Protein AF-A0AAD5CNB5-F1 (afdb_monomer)

Structure (mmCIF, N/CA/C/O backbone):
data_AF-A0AAD5CNB5-F1
#
_entry.id   AF-A0AAD5CNB5-F1
#
loop_
_atom_site.group_PDB
_atom_site.id
_atom_site.type_symbol
_atom_site.label_atom_id
_atom_site.label_alt_id
_atom_site.label_comp_id
_atom_site.label_asym_id
_atom_site.label_entity_id
_atom_site.label_seq_id
_atom_site.pdbx_PDB_ins_code
_atom_site.Cartn_x
_atom_site.Cartn_y
_atom_site.Cartn_z
_atom_site.occupancy
_atom_site.B_iso_or_equiv
_atom_site.auth_seq_id
_atom_site.auth_comp_id
_atom_site.auth_asym_id
_atom_site.auth_atom_id
_atom_site.pdbx_PDB_model_num
ATOM 1 N N . MET A 1 1 ? 15.227 11.833 18.958 1.00 47.47 1 MET A N 1
ATOM 2 C CA . MET A 1 1 ? 14.122 10.870 19.162 1.00 47.47 1 MET A CA 1
ATOM 3 C C . MET A 1 1 ? 13.688 10.404 17.783 1.00 47.47 1 MET A C 1
ATOM 5 O O . MET A 1 1 ? 13.364 11.260 16.972 1.00 47.47 1 MET A O 1
ATOM 9 N N . GLY A 1 2 ? 13.830 9.112 17.478 1.00 76.38 2 GLY A N 1
ATOM 10 C CA . GLY A 1 2 ? 13.502 8.557 16.157 1.00 76.38 2 GLY A CA 1
ATOM 11 C C . GLY A 1 2 ? 11.994 8.424 15.933 1.00 76.38 2 GLY A C 1
ATOM 12 O O . GLY A 1 2 ? 11.222 8.500 16.889 1.00 76.38 2 GLY A O 1
ATOM 13 N N . GLY A 1 3 ? 11.587 8.242 14.674 1.00 88.44 3 GLY A N 1
ATOM 14 C CA . GLY A 1 3 ? 10.200 7.943 14.318 1.00 88.44 3 GLY A CA 1
ATOM 15 C C . GLY A 1 3 ? 9.698 6.645 14.951 1.00 88.44 3 GLY A C 1
ATOM 16 O O . GLY A 1 3 ? 10.470 5.715 15.167 1.00 88.44 3 GLY A O 1
ATOM 17 N N . THR A 1 4 ? 8.402 6.585 15.251 1.00 95.81 4 THR A N 1
ATOM 18 C CA . THR A 1 4 ? 7.743 5.428 15.876 1.00 95.81 4 THR A CA 1
ATOM 19 C C . THR A 1 4 ? 6.265 5.373 15.482 1.00 95.81 4 THR A C 1
ATOM 21 O O . THR A 1 4 ? 5.774 6.246 14.760 1.00 95.81 4 THR A O 1
ATOM 24 N N . THR A 1 5 ? 5.534 4.375 15.973 1.00 97.06 5 THR A N 1
ATOM 25 C CA . THR A 1 5 ? 4.070 4.359 15.937 1.00 97.06 5 THR A CA 1
ATOM 26 C C . THR A 1 5 ? 3.484 4.294 17.349 1.00 97.06 5 THR A C 1
ATOM 28 O O . THR A 1 5 ? 4.075 3.701 18.252 1.00 97.06 5 THR A O 1
ATOM 31 N N . THR A 1 6 ? 2.336 4.936 17.569 1.00 97.25 6 THR A N 1
ATOM 32 C CA . THR A 1 6 ? 1.587 4.849 18.836 1.00 97.25 6 THR A CA 1
ATOM 33 C C . THR A 1 6 ? 0.389 3.929 18.685 1.00 97.25 6 THR A C 1
ATOM 35 O O . THR A 1 6 ? -0.202 3.878 17.611 1.00 97.25 6 THR A O 1
ATOM 38 N N . PHE A 1 7 ? -0.013 3.278 19.775 1.00 97.19 7 PHE A N 1
ATOM 39 C CA . PHE A 1 7 ? -1.138 2.348 19.813 1.00 97.19 7 PHE A CA 1
ATOM 40 C C . PHE A 1 7 ? -2.128 2.740 20.915 1.00 97.19 7 PHE A C 1
ATOM 42 O O . PHE A 1 7 ? -1.737 2.920 22.071 1.00 97.19 7 PHE A O 1
ATOM 49 N N . SER A 1 8 ? -3.411 2.845 20.577 1.00 97.50 8 SER A N 1
ATOM 50 C CA . SER A 1 8 ? -4.507 3.021 21.538 1.00 97.50 8 SER A CA 1
ATOM 51 C C . SER A 1 8 ? -5.714 2.172 21.142 1.00 97.50 8 SER A C 1
ATOM 53 O O . SER A 1 8 ? -5.859 1.796 19.984 1.00 97.50 8 SER A O 1
ATOM 55 N N . VAL A 1 9 ? -6.582 1.838 22.099 1.00 97.88 9 VAL A N 1
ATOM 56 C CA . VAL A 1 9 ? -7.817 1.078 21.842 1.00 97.88 9 VAL A CA 1
ATOM 57 C C . VAL A 1 9 ? -8.989 1.872 22.394 1.00 97.88 9 VAL A C 1
ATOM 59 O O . VAL A 1 9 ? -8.994 2.211 23.577 1.00 97.88 9 VAL A O 1
ATOM 62 N N . GLY A 1 10 ? -9.958 2.184 21.535 1.00 95.62 10 GLY A N 1
ATOM 63 C CA . GLY A 1 10 ? -11.196 2.846 21.943 1.00 95.62 10 GLY A CA 1
ATOM 64 C C . GLY A 1 10 ? -12.129 1.912 22.716 1.00 95.62 10 GLY A C 1
ATOM 65 O O . GLY A 1 10 ? -11.999 0.689 22.655 1.00 95.62 10 GLY A O 1
ATOM 66 N N . SER A 1 11 ? -13.105 2.483 23.424 1.00 96.19 11 SER A N 1
ATOM 67 C CA . SER A 1 11 ? -14.135 1.721 24.153 1.00 96.19 11 SER A CA 1
ATOM 68 C C . SER A 1 11 ? -15.025 0.868 23.239 1.00 96.19 11 SER A C 1
ATOM 70 O O . SER A 1 11 ? -15.600 -0.123 23.682 1.00 96.19 11 SER A O 1
ATOM 72 N N . ASP A 1 12 ? -15.099 1.209 21.954 1.00 96.62 12 ASP A N 1
ATOM 73 C CA . ASP A 1 12 ? -15.753 0.434 20.894 1.00 96.62 12 ASP A CA 1
ATOM 74 C C . ASP A 1 12 ? -14.945 -0.796 20.428 1.00 96.62 12 ASP A C 1
ATOM 76 O O . ASP A 1 12 ? -15.450 -1.631 19.673 1.00 96.62 12 ASP A O 1
ATOM 80 N N . GLY A 1 13 ? -13.706 -0.951 20.905 1.00 97.94 13 GLY A N 1
ATOM 81 C CA . GLY A 1 13 ? -12.795 -2.024 20.516 1.00 97.94 13 GLY A CA 1
ATOM 82 C C . GLY A 1 13 ? -12.019 -1.751 19.226 1.00 97.94 13 GLY A C 1
ATOM 83 O O . GLY A 1 13 ? -11.386 -2.668 18.703 1.00 97.94 13 GLY A O 1
ATOM 84 N N . VAL A 1 14 ? -12.037 -0.526 18.692 1.00 98.62 14 VAL A N 1
ATOM 85 C CA . VAL A 1 14 ? -11.210 -0.153 17.533 1.00 98.62 14 VAL A CA 1
ATOM 86 C C . VAL A 1 14 ? -9.827 0.291 18.007 1.00 98.62 14 VAL A C 1
ATOM 88 O O . VAL A 1 14 ? -9.698 1.275 18.745 1.00 98.62 14 VAL A O 1
ATOM 91 N N . ALA A 1 15 ? -8.786 -0.423 17.572 1.00 98.56 15 ALA A N 1
ATOM 92 C CA . ALA A 1 15 ? -7.399 -0.019 17.781 1.00 98.56 15 ALA A CA 1
ATOM 93 C C . ALA A 1 15 ? -7.001 1.073 16.782 1.00 98.56 15 ALA A C 1
ATOM 95 O O . ALA A 1 15 ? -7.250 0.924 15.590 1.00 98.56 15 ALA A O 1
ATOM 96 N N . ILE A 1 16 ? -6.354 2.139 17.249 1.00 98.38 16 ILE A N 1
ATOM 97 C CA . ILE A 1 16 ? -5.755 3.172 16.401 1.00 98.38 16 ILE A CA 1
ATOM 98 C C . ILE A 1 16 ? -4.236 3.037 16.480 1.00 98.38 16 ILE A C 1
ATOM 100 O O . ILE A 1 16 ? -3.653 3.133 17.563 1.00 98.38 16 ILE A O 1
ATOM 104 N N . ILE A 1 17 ? -3.609 2.841 15.322 1.00 98.31 17 ILE A N 1
ATOM 105 C CA . ILE A 1 17 ? -2.160 2.871 15.149 1.00 98.31 17 ILE A CA 1
ATOM 106 C C . ILE A 1 17 ? -1.797 4.157 14.405 1.00 98.31 17 ILE A C 1
ATOM 108 O O . ILE A 1 17 ? -2.187 4.345 13.252 1.00 98.31 17 ILE A O 1
ATOM 112 N N . THR A 1 18 ? -1.042 5.043 15.050 1.00 97.88 18 THR A N 1
ATOM 113 C CA . THR A 1 18 ? -0.666 6.340 14.469 1.00 97.88 18 THR A CA 1
ATOM 114 C C . THR A 1 18 ? 0.818 6.375 14.147 1.00 97.88 18 THR A C 1
ATOM 116 O O . THR A 1 18 ? 1.651 6.251 15.045 1.00 97.88 18 THR A O 1
ATOM 119 N N . ILE A 1 19 ? 1.158 6.595 12.879 1.00 97.62 19 ILE A N 1
ATOM 120 C CA . ILE A 1 19 ? 2.535 6.785 12.418 1.00 97.62 19 ILE A CA 1
ATOM 121 C C . ILE A 1 19 ? 3.014 8.173 12.841 1.00 97.62 19 ILE A C 1
ATOM 123 O O . ILE A 1 19 ? 2.374 9.173 12.527 1.00 97.62 19 ILE A O 1
ATOM 127 N N . ASN A 1 20 ? 4.148 8.256 13.534 1.00 96.06 20 ASN A N 1
ATOM 128 C CA . ASN A 1 20 ? 4.734 9.520 13.966 1.00 96.06 20 ASN A CA 1
ATOM 129 C C . ASN A 1 20 ? 6.237 9.534 13.676 1.00 96.06 20 ASN A C 1
ATOM 131 O O . ASN A 1 20 ? 7.059 9.115 14.493 1.00 96.06 20 ASN A O 1
ATOM 135 N N . ASN A 1 21 ? 6.585 10.033 12.493 1.00 93.94 21 ASN A N 1
ATOM 136 C CA . ASN A 1 21 ? 7.960 10.248 12.061 1.00 93.94 21 ASN A CA 1
ATOM 137 C C . ASN A 1 21 ? 8.081 11.598 11.329 1.00 93.94 21 ASN A C 1
ATOM 139 O O . ASN A 1 21 ? 8.045 11.649 10.095 1.00 93.94 21 ASN A O 1
ATOM 143 N N . PRO A 1 22 ? 8.152 12.727 12.057 1.00 91.38 22 PRO A N 1
ATOM 144 C CA . PRO A 1 22 ? 8.224 14.043 11.433 1.00 91.38 22 PRO A CA 1
ATOM 145 C C . PRO A 1 22 ? 9.454 14.172 10.512 1.00 91.38 22 PRO A C 1
ATOM 147 O O . PRO A 1 22 ? 10.496 13.590 10.803 1.00 91.38 22 PRO A O 1
ATOM 150 N N . PRO A 1 23 ? 9.367 14.969 9.428 1.00 90.69 23 PRO A N 1
ATOM 151 C CA . PRO A 1 23 ? 8.296 15.929 9.140 1.00 90.69 23 PRO A CA 1
ATOM 152 C C . PRO A 1 23 ? 7.142 15.393 8.278 1.00 90.69 23 PRO A C 1
ATOM 154 O O . PRO A 1 23 ? 6.157 16.113 8.102 1.00 90.69 23 PRO A O 1
ATOM 157 N N . VAL A 1 24 ? 7.265 14.197 7.697 1.00 90.38 24 VAL A N 1
ATOM 158 C CA . VAL A 1 24 ? 6.341 13.689 6.658 1.00 90.38 24 VAL A CA 1
ATOM 159 C C . VAL A 1 24 ? 5.933 12.223 6.838 1.00 90.38 24 VAL A C 1
ATOM 161 O O . VAL A 1 24 ? 5.361 11.626 5.932 1.00 90.38 24 VAL A O 1
ATOM 164 N N . ASN A 1 25 ? 6.201 11.643 8.007 1.00 93.94 25 ASN A N 1
ATOM 165 C CA . ASN A 1 25 ? 5.871 10.260 8.345 1.00 93.94 25 ASN A CA 1
ATOM 166 C C . ASN A 1 25 ? 6.478 9.241 7.366 1.00 93.94 25 ASN A C 1
ATOM 168 O O . ASN A 1 25 ? 5.814 8.290 6.954 1.00 93.94 25 ASN A O 1
ATOM 172 N N . SER A 1 26 ? 7.745 9.447 6.984 1.00 91.88 26 SER A N 1
ATOM 173 C CA . SER A 1 26 ? 8.494 8.484 6.167 1.00 91.88 26 SER A CA 1
ATOM 174 C C . SER A 1 26 ? 8.643 7.145 6.893 1.00 91.88 26 SER A C 1
ATOM 176 O O . SER A 1 26 ? 8.758 7.097 8.121 1.00 91.88 26 SER A O 1
ATOM 178 N N . LEU A 1 27 ? 8.676 6.055 6.137 1.00 90.19 27 LEU A N 1
ATOM 179 C CA . LEU A 1 27 ? 8.754 4.692 6.649 1.00 90.19 27 LEU A CA 1
ATOM 180 C C . LEU A 1 27 ? 10.199 4.196 6.567 1.00 90.19 27 LEU A C 1
ATOM 182 O O . LEU A 1 27 ? 10.629 3.675 5.543 1.00 90.19 27 LEU A O 1
ATOM 186 N N . ASN A 1 28 ? 10.956 4.380 7.647 1.00 88.81 28 ASN A N 1
ATOM 187 C CA . ASN A 1 28 ? 12.250 3.721 7.828 1.00 88.81 28 ASN A CA 1
ATOM 188 C C . ASN A 1 28 ? 12.081 2.400 8.597 1.00 88.81 28 ASN A C 1
ATOM 190 O O . ASN A 1 28 ? 10.985 2.057 9.050 1.00 88.81 28 ASN A O 1
ATOM 194 N N . SER A 1 29 ? 13.176 1.661 8.771 1.00 87.56 29 SER A N 1
ATOM 195 C CA . SER A 1 29 ? 13.182 0.360 9.452 1.00 87.56 29 SER A CA 1
ATOM 196 C C . SER A 1 29 ? 12.609 0.410 10.877 1.00 87.56 29 SER A C 1
ATOM 198 O O . SER A 1 29 ? 11.879 -0.499 11.270 1.00 87.56 29 SER A O 1
ATOM 200 N N . VAL A 1 30 ? 12.863 1.485 11.633 1.00 90.75 30 VAL A N 1
ATOM 201 C CA . VAL A 1 30 ? 12.344 1.666 13.002 1.00 90.75 30 VAL A CA 1
ATOM 202 C C . VAL A 1 30 ? 10.822 1.824 12.998 1.00 90.75 30 VAL A C 1
ATOM 204 O O . VAL A 1 30 ? 10.127 1.146 13.756 1.00 90.75 30 VAL A O 1
ATOM 207 N N . VAL A 1 31 ? 10.293 2.676 12.117 1.00 93.12 31 VAL A N 1
ATOM 208 C CA . VAL A 1 31 ? 8.845 2.905 11.986 1.00 93.12 31 VAL A CA 1
ATOM 209 C C . VAL A 1 31 ? 8.140 1.647 11.484 1.00 93.12 31 VAL A C 1
ATOM 211 O O . VAL A 1 31 ? 7.122 1.265 12.052 1.00 93.12 31 VAL A O 1
ATOM 214 N N . LEU A 1 32 ? 8.686 0.976 10.464 1.00 92.31 32 LEU A N 1
ATOM 215 C CA . LEU A 1 32 ? 8.119 -0.259 9.912 1.00 92.31 32 LEU A CA 1
ATOM 216 C C . LEU A 1 32 ? 8.084 -1.385 10.947 1.00 92.31 32 LEU A C 1
ATOM 218 O O . LEU A 1 32 ? 7.079 -2.088 11.053 1.00 92.31 32 LEU A O 1
ATOM 222 N N . LYS A 1 33 ? 9.149 -1.532 11.743 1.00 93.25 33 LYS A N 1
ATOM 223 C CA . LYS A 1 33 ? 9.188 -2.494 12.847 1.00 93.25 33 LYS A CA 1
ATOM 224 C C . LYS A 1 33 ? 8.115 -2.179 13.890 1.00 93.25 33 LYS A C 1
ATOM 226 O O . LYS A 1 33 ? 7.314 -3.052 14.201 1.00 93.25 33 LYS A O 1
ATOM 231 N N . SER A 1 34 ? 8.044 -0.929 14.354 1.00 95.69 34 SER A N 1
ATOM 232 C CA . SER A 1 34 ? 7.030 -0.495 15.325 1.00 95.69 34 SER A CA 1
ATOM 233 C C . SER A 1 34 ? 5.600 -0.690 14.803 1.00 95.69 34 SER A C 1
ATOM 235 O O . SER A 1 34 ? 4.730 -1.147 15.541 1.00 95.69 34 SER A O 1
ATOM 237 N N . LEU A 1 35 ? 5.359 -0.394 13.523 1.00 95.50 35 LEU A N 1
ATOM 238 C CA . LEU A 1 35 ? 4.064 -0.600 12.875 1.00 95.50 35 LEU A CA 1
ATOM 239 C C . LEU A 1 35 ? 3.701 -2.089 12.811 1.00 95.50 35 LEU A C 1
ATOM 241 O O . LEU A 1 35 ? 2.568 -2.450 13.114 1.00 95.50 35 LEU A O 1
ATOM 245 N N . THR A 1 36 ? 4.667 -2.945 12.470 1.00 94.75 36 THR A N 1
ATOM 246 C CA . THR A 1 36 ? 4.495 -4.406 12.435 1.00 94.75 36 THR A CA 1
ATOM 247 C C . THR A 1 36 ? 4.150 -4.957 13.818 1.00 94.75 36 THR A C 1
ATOM 249 O O . THR A 1 36 ? 3.181 -5.699 13.953 1.00 94.75 36 THR A O 1
ATOM 252 N N . GLU A 1 37 ? 4.889 -4.546 14.852 1.00 95.69 37 GLU A N 1
ATOM 253 C CA . GLU A 1 37 ? 4.659 -4.958 16.244 1.00 95.69 37 GLU A CA 1
ATOM 254 C C . GLU A 1 37 ? 3.278 -4.516 16.751 1.00 95.69 37 GLU A C 1
ATOM 256 O O . GLU A 1 37 ? 2.543 -5.318 17.325 1.00 95.69 37 GLU A O 1
ATOM 261 N N . ASN A 1 38 ? 2.879 -3.266 16.490 1.00 97.19 38 ASN A N 1
ATOM 262 C CA . ASN A 1 38 ? 1.566 -2.765 16.899 1.00 97.19 38 ASN A CA 1
ATOM 263 C C . ASN A 1 38 ? 0.416 -3.442 16.143 1.00 97.19 38 ASN A C 1
ATOM 265 O O . ASN A 1 38 ? -0.651 -3.660 16.720 1.00 97.19 38 ASN A O 1
ATOM 269 N N . PHE A 1 39 ? 0.609 -3.790 14.868 1.00 96.38 39 PHE A N 1
ATOM 270 C CA . PHE A 1 39 ? -0.402 -4.514 14.100 1.00 96.38 39 PHE A CA 1
ATOM 271 C C . PHE A 1 39 ? -0.566 -5.948 14.620 1.00 96.38 39 PHE A C 1
ATOM 273 O O . PHE A 1 39 ? -1.692 -6.387 14.853 1.00 96.38 39 PHE A O 1
ATOM 280 N N . ASP A 1 40 ? 0.536 -6.655 14.882 1.00 95.62 40 ASP A N 1
ATOM 281 C CA . ASP A 1 40 ? 0.510 -7.994 15.486 1.00 95.62 40 ASP A CA 1
ATOM 282 C C . ASP A 1 40 ? -0.143 -7.972 16.880 1.00 95.62 40 ASP A C 1
ATOM 284 O O . ASP A 1 40 ? -1.074 -8.735 17.156 1.00 95.62 40 ASP A O 1
ATOM 288 N N . GLN A 1 41 ? 0.227 -6.999 17.721 1.00 96.31 41 GLN A N 1
ATOM 289 C CA . GLN A 1 41 ? -0.414 -6.779 19.019 1.00 96.31 41 GLN A CA 1
ATOM 290 C C . GLN A 1 41 ? -1.931 -6.564 18.879 1.00 96.31 41 GLN A C 1
ATOM 292 O O . GLN A 1 41 ? -2.717 -7.129 19.648 1.00 96.31 41 GLN A O 1
ATOM 297 N N . ALA A 1 42 ? -2.366 -5.764 17.901 1.00 97.62 42 ALA A N 1
ATOM 298 C CA . ALA A 1 42 ? -3.781 -5.520 17.638 1.00 97.62 42 ALA A CA 1
ATOM 299 C C . ALA A 1 42 ? -4.520 -6.806 17.238 1.00 97.62 42 ALA A C 1
ATOM 301 O O . ALA A 1 42 ? -5.648 -7.042 17.680 1.00 97.62 42 ALA A O 1
ATOM 302 N N . LEU A 1 43 ? -3.890 -7.667 16.438 1.00 96.56 43 LEU A N 1
ATOM 303 C CA . LEU A 1 43 ? -4.462 -8.946 16.017 1.00 96.56 43 LEU A CA 1
ATOM 304 C C . LEU A 1 43 ? -4.579 -9.948 17.171 1.00 96.56 43 LEU A C 1
ATOM 306 O O . LEU A 1 43 ? -5.578 -10.665 17.234 1.00 96.56 43 LEU A O 1
ATOM 310 N N . GLN A 1 44 ? -3.630 -9.955 18.108 1.00 96.50 44 GLN A N 1
ATOM 311 C CA . GLN A 1 44 ? -3.611 -10.886 19.244 1.00 96.50 44 GLN A CA 1
ATOM 312 C C . GLN A 1 44 ? -4.503 -10.461 20.419 1.00 96.50 44 GLN A C 1
ATOM 314 O O . GLN A 1 44 ? -4.910 -11.296 21.220 1.00 96.50 44 GLN A O 1
ATOM 319 N N . LYS A 1 45 ? -4.832 -9.171 20.548 1.00 97.38 45 LYS A N 1
ATOM 320 C CA . LYS A 1 45 ? -5.593 -8.656 21.697 1.00 97.38 45 LYS A CA 1
ATOM 321 C C . LYS A 1 45 ? -7.103 -8.847 21.532 1.00 97.38 45 LYS A C 1
ATOM 323 O O . LYS A 1 45 ? -7.703 -8.192 20.684 1.00 97.38 45 LYS A O 1
ATOM 328 N N . ASP A 1 46 ? -7.738 -9.650 22.385 1.00 96.31 46 ASP A N 1
ATOM 329 C CA . ASP A 1 46 ? -9.187 -9.945 22.315 1.00 96.31 46 ASP A CA 1
ATOM 330 C C . ASP A 1 46 ? -10.086 -8.703 22.396 1.00 96.31 46 ASP A C 1
ATOM 332 O O . ASP A 1 46 ? -11.118 -8.625 21.735 1.00 96.31 46 ASP A O 1
ATOM 336 N N . ALA A 1 47 ? -9.671 -7.691 23.166 1.00 97.00 47 ALA A N 1
ATOM 337 C CA . ALA A 1 47 ? -10.398 -6.426 23.271 1.00 97.00 47 ALA A CA 1
ATOM 338 C C . ALA A 1 47 ? -10.426 -5.626 21.952 1.00 97.00 47 ALA A C 1
ATOM 340 O O . ALA A 1 47 ? -11.259 -4.734 21.796 1.00 97.00 47 ALA A O 1
ATOM 341 N N . VAL A 1 48 ? -9.518 -5.919 21.015 1.00 98.44 48 VAL A N 1
ATOM 342 C CA . VAL A 1 48 ? -9.466 -5.275 19.700 1.00 98.44 48 VAL A CA 1
ATOM 343 C C . VAL A 1 48 ? -10.320 -6.064 18.719 1.00 98.44 48 VAL A C 1
ATOM 345 O O . VAL A 1 48 ? -10.075 -7.246 18.481 1.00 98.44 48 VAL A O 1
ATOM 348 N N . LYS A 1 49 ? -11.278 -5.385 18.099 1.00 98.00 49 LYS A N 1
ATOM 349 C CA . LYS A 1 49 ? -12.210 -5.939 17.113 1.00 98.00 49 LYS A CA 1
ATOM 350 C C . LYS A 1 49 ? -11.883 -5.504 15.685 1.00 98.00 49 LYS A C 1
ATOM 352 O O . LYS A 1 49 ? -12.120 -6.262 14.752 1.00 98.00 49 LYS A O 1
ATOM 357 N N . ALA A 1 50 ? -11.322 -4.308 15.527 1.00 98.31 50 ALA A N 1
ATOM 358 C CA . ALA A 1 50 ? -10.935 -3.727 14.245 1.00 98.31 50 ALA A CA 1
ATOM 359 C C . ALA A 1 50 ? -9.738 -2.777 14.419 1.00 98.31 50 ALA A C 1
ATOM 361 O O . ALA A 1 50 ? -9.425 -2.372 15.542 1.00 98.31 50 ALA A O 1
ATOM 362 N N . ILE A 1 51 ? -9.064 -2.435 13.321 1.00 98.56 51 ILE A N 1
ATOM 363 C CA . ILE A 1 51 ? -7.828 -1.642 13.315 1.00 98.56 51 ILE A CA 1
ATOM 364 C C . ILE A 1 51 ? -8.006 -0.423 12.403 1.00 98.56 51 ILE A C 1
ATOM 366 O O . ILE A 1 51 ? -8.500 -0.538 11.285 1.00 98.56 51 ILE A O 1
ATOM 370 N N . VAL A 1 52 ? -7.561 0.744 12.853 1.00 98.44 52 VAL A N 1
ATOM 371 C CA . VAL A 1 52 ? -7.410 1.947 12.033 1.00 98.44 52 VAL A CA 1
ATOM 372 C C . VAL A 1 52 ? -5.945 2.361 12.039 1.00 98.44 52 VAL A C 1
ATOM 374 O O . VAL A 1 52 ? -5.332 2.456 13.101 1.00 98.44 52 VAL A O 1
ATOM 377 N N . VAL A 1 53 ? -5.384 2.628 10.861 1.00 98.00 53 VAL A N 1
ATOM 378 C CA . VAL A 1 53 ? -4.034 3.190 10.706 1.00 98.00 53 VAL A CA 1
ATOM 379 C C . VAL A 1 53 ? -4.146 4.628 10.215 1.00 98.00 53 VAL A C 1
ATOM 381 O O . VAL A 1 53 ? -4.871 4.900 9.261 1.00 98.00 53 VAL A O 1
ATOM 384 N N . THR A 1 54 ? -3.428 5.558 10.838 1.00 97.69 54 THR A N 1
ATOM 385 C CA . THR A 1 54 ? -3.376 6.967 10.414 1.00 97.69 54 THR A CA 1
ATOM 386 C C . THR A 1 54 ? -1.987 7.563 10.640 1.00 97.69 54 THR A C 1
ATOM 388 O O . THR A 1 54 ? -1.108 6.903 11.195 1.00 97.69 54 THR A O 1
ATOM 391 N N . GLY A 1 55 ? -1.760 8.803 10.208 1.00 96.12 55 GLY A N 1
ATOM 392 C CA . GLY A 1 55 ? -0.509 9.518 10.445 1.00 96.12 55 GLY A CA 1
ATOM 393 C C . GLY A 1 55 ? -0.685 10.722 11.368 1.00 96.12 55 GLY A C 1
ATOM 394 O O . GLY A 1 55 ? -1.724 11.379 11.396 1.00 96.12 55 GLY A O 1
ATOM 395 N N . ALA A 1 56 ? 0.334 11.023 12.165 1.00 95.31 56 ALA A N 1
ATOM 396 C CA . ALA A 1 56 ? 0.337 12.171 13.061 1.00 95.31 56 ALA A CA 1
ATOM 397 C C . ALA A 1 56 ? 0.523 13.485 12.284 1.00 95.31 56 ALA A C 1
ATOM 399 O O . ALA A 1 56 ? 1.198 13.520 11.255 1.00 95.31 56 ALA A O 1
ATOM 400 N N . LYS A 1 57 ? 0.015 14.591 12.846 1.00 91.56 57 LYS A N 1
ATOM 401 C CA . LYS A 1 57 ? 0.259 15.969 12.367 1.00 91.56 57 LYS A CA 1
ATOM 402 C C . LYS A 1 57 ? -0.216 16.238 10.924 1.00 91.56 57 LYS A C 1
ATOM 404 O O . LYS A 1 57 ? 0.501 16.885 10.162 1.00 91.56 57 LYS A O 1
ATOM 409 N N . GLY A 1 58 ? -1.401 15.739 10.559 1.00 88.31 58 GLY A N 1
ATOM 410 C CA . GLY A 1 58 ? -2.055 16.055 9.276 1.00 88.31 58 GLY A CA 1
ATOM 411 C C . GLY A 1 58 ? -1.335 15.494 8.046 1.00 88.31 58 GLY A C 1
ATOM 412 O O . GLY A 1 58 ? -1.359 16.092 6.972 1.00 88.31 58 GLY A O 1
ATOM 413 N N . LYS A 1 59 ? -0.582 14.400 8.205 1.00 92.19 59 LYS A N 1
ATOM 414 C CA . LYS A 1 59 ? 0.130 13.735 7.109 1.00 92.19 59 LYS A CA 1
ATOM 415 C C . LYS A 1 59 ? 0.066 12.240 7.321 1.00 92.19 59 LYS A C 1
ATOM 417 O O . LYS A 1 59 ? 0.476 11.779 8.378 1.00 92.19 59 LYS A O 1
ATOM 422 N N . PHE A 1 60 ? -0.361 11.488 6.314 1.00 94.75 60 PHE A N 1
ATOM 423 C CA . PHE A 1 60 ? -0.413 10.036 6.427 1.00 94.75 60 PHE A CA 1
ATOM 424 C C . PHE A 1 60 ? 0.997 9.432 6.359 1.00 94.75 60 PHE A C 1
ATOM 426 O O . PHE A 1 60 ? 1.553 9.049 7.389 1.00 94.75 60 PHE A O 1
ATOM 433 N N . SER A 1 61 ? 1.613 9.409 5.173 1.00 93.19 61 SER A N 1
ATOM 434 C CA . SER A 1 61 ? 3.000 8.973 4.985 1.00 93.19 61 SER A CA 1
ATOM 435 C C . SER A 1 61 ? 3.554 9.383 3.619 1.00 93.19 61 SER A C 1
ATOM 437 O O . SER A 1 61 ? 2.937 9.162 2.577 1.00 93.19 61 SER A O 1
ATOM 439 N N . ALA A 1 62 ? 4.778 9.907 3.601 1.00 89.38 62 ALA A N 1
ATOM 440 C CA . ALA A 1 62 ? 5.523 10.151 2.366 1.00 89.38 62 ALA A CA 1
ATOM 441 C C . ALA A 1 62 ? 6.168 8.890 1.750 1.00 89.38 62 ALA A C 1
ATOM 443 O O . ALA A 1 62 ? 6.958 9.021 0.818 1.00 89.38 62 ALA A O 1
ATOM 444 N N . GLY A 1 63 ? 5.832 7.690 2.231 1.00 87.31 63 GLY A N 1
ATOM 445 C CA . GLY A 1 63 ? 6.380 6.433 1.721 1.00 87.31 63 GLY A CA 1
ATOM 446 C C . GLY A 1 63 ? 7.708 6.051 2.377 1.00 87.31 63 GLY A C 1
ATOM 447 O O . GLY A 1 63 ? 8.039 6.542 3.459 1.00 87.31 63 GLY A O 1
ATOM 448 N N . TYR A 1 64 ? 8.450 5.135 1.750 1.00 86.00 64 TYR A N 1
ATOM 449 C CA . TYR A 1 64 ? 9.726 4.642 2.278 1.00 86.00 64 TYR A CA 1
ATOM 450 C C . TYR A 1 64 ? 10.746 5.779 2.443 1.00 86.00 64 TYR A C 1
ATOM 452 O O . TYR A 1 64 ? 10.818 6.694 1.621 1.00 86.00 64 TYR A O 1
ATOM 460 N N . ASP A 1 65 ? 11.533 5.742 3.520 1.00 84.69 65 ASP A N 1
ATOM 461 C CA . ASP A 1 65 ? 12.576 6.744 3.745 1.00 84.69 65 ASP A CA 1
ATOM 462 C C . ASP A 1 65 ? 13.744 6.532 2.777 1.00 84.69 65 ASP A C 1
ATOM 464 O O . ASP A 1 65 ? 14.577 5.646 2.954 1.00 84.69 65 ASP A O 1
ATOM 468 N N . MET A 1 66 ? 13.814 7.371 1.747 1.00 76.06 66 MET A N 1
ATOM 469 C CA . MET A 1 66 ? 14.840 7.266 0.711 1.00 76.06 66 MET A CA 1
ATOM 470 C C . MET A 1 66 ? 16.248 7.598 1.210 1.00 76.06 66 MET A C 1
ATOM 472 O O . MET A 1 66 ? 17.212 7.184 0.575 1.00 76.06 66 MET A O 1
ATOM 476 N N . ASN A 1 67 ? 16.402 8.261 2.363 1.00 75.00 67 ASN A N 1
ATOM 477 C CA . ASN A 1 67 ? 17.727 8.393 2.985 1.00 75.00 67 ASN A CA 1
ATOM 478 C C . ASN A 1 67 ? 18.244 7.046 3.518 1.00 75.00 67 ASN A C 1
ATOM 480 O O . ASN A 1 67 ? 19.427 6.916 3.805 1.00 75.00 67 ASN A O 1
ATOM 484 N N . ALA A 1 68 ? 17.365 6.047 3.647 1.00 74.75 68 ALA A N 1
ATOM 485 C CA . ALA A 1 68 ? 17.697 4.676 4.012 1.00 74.75 68 ALA A CA 1
ATOM 486 C C . ALA A 1 68 ? 17.721 3.738 2.790 1.00 74.75 68 ALA A C 1
ATOM 488 O O . ALA A 1 68 ? 17.618 2.520 2.947 1.00 74.75 68 ALA A O 1
ATOM 489 N N . ILE A 1 69 ? 17.825 4.263 1.562 1.00 77.88 69 ILE A N 1
ATOM 490 C CA . ILE A 1 69 ? 17.909 3.403 0.374 1.00 77.88 69 ILE A CA 1
ATOM 491 C C . ILE A 1 69 ? 19.236 2.637 0.312 1.00 77.88 69 ILE A C 1
ATOM 493 O O . ILE A 1 69 ? 19.240 1.478 -0.098 1.00 77.88 69 ILE A O 1
ATOM 497 N N . ASP A 1 70 ? 20.331 3.222 0.804 1.00 77.62 70 ASP A N 1
ATOM 498 C CA . ASP A 1 70 ? 21.625 2.536 0.910 1.00 77.62 70 ASP A CA 1
ATOM 499 C C . ASP A 1 70 ? 21.509 1.300 1.811 1.00 77.62 70 ASP A C 1
ATOM 501 O O . ASP A 1 70 ? 22.035 0.236 1.495 1.00 77.62 70 ASP A O 1
ATOM 505 N N . GLU A 1 71 ? 20.707 1.383 2.879 1.00 78.06 71 GLU A N 1
ATOM 506 C CA . GLU A 1 71 ? 20.423 0.228 3.730 1.00 78.06 71 GLU A CA 1
ATOM 507 C C . GLU A 1 71 ? 19.730 -0.900 2.957 1.00 78.06 71 GLU A C 1
ATOM 509 O O . GLU A 1 71 ? 20.031 -2.078 3.169 1.00 78.06 71 GLU A O 1
ATOM 514 N N . LEU A 1 72 ? 18.818 -0.556 2.043 1.00 77.00 72 LEU A N 1
ATOM 515 C CA . LEU A 1 72 ? 18.184 -1.541 1.170 1.00 77.00 72 LEU A CA 1
ATOM 516 C C . LEU A 1 72 ? 19.187 -2.144 0.182 1.00 77.00 72 LEU A C 1
ATOM 518 O O . LEU A 1 72 ? 19.156 -3.353 -0.048 1.00 77.00 72 LEU A O 1
ATOM 522 N N . GLN A 1 73 ? 20.081 -1.329 -0.386 1.00 77.62 73 GLN A N 1
ATOM 523 C CA . GLN A 1 73 ? 21.123 -1.788 -1.312 1.00 77.62 73 GLN A CA 1
ATOM 524 C C . GLN A 1 73 ? 22.119 -2.740 -0.634 1.00 77.62 73 GLN A C 1
ATOM 526 O O . GLN A 1 73 ? 22.555 -3.718 -1.245 1.00 77.62 73 GLN A O 1
ATOM 531 N N . GLU A 1 74 ? 22.414 -2.502 0.645 1.00 77.75 74 GLU A N 1
ATOM 532 C CA . GLU A 1 74 ? 23.227 -3.362 1.513 1.00 77.75 74 GLU A CA 1
ATOM 533 C C . GLU A 1 74 ? 22.502 -4.646 1.960 1.00 77.75 74 GLU A C 1
ATOM 535 O O . GLU A 1 74 ? 23.088 -5.484 2.646 1.00 77.75 74 GLU A O 1
ATOM 540 N N . GLY A 1 75 ? 21.234 -4.831 1.577 1.00 69.00 75 GLY A N 1
ATOM 541 C CA . GLY A 1 75 ? 20.451 -6.022 1.909 1.00 69.00 75 GLY A CA 1
ATOM 542 C C . GLY A 1 75 ? 19.925 -6.048 3.346 1.00 69.00 75 GLY A C 1
ATOM 543 O O . GLY A 1 75 ? 19.613 -7.122 3.863 1.00 69.00 75 GLY A O 1
ATOM 544 N N . LYS A 1 76 ? 19.818 -4.893 4.015 1.00 67.69 76 LYS A N 1
ATOM 545 C CA . LYS A 1 76 ? 19.218 -4.807 5.355 1.00 67.69 76 LYS A CA 1
ATOM 546 C C . LYS A 1 76 ? 17.706 -5.062 5.298 1.00 67.69 76 LYS A C 1
ATOM 548 O O . LYS A 1 76 ? 17.051 -4.927 4.266 1.00 67.69 76 LYS A O 1
ATOM 553 N N . ALA A 1 77 ? 17.130 -5.405 6.450 1.00 71.75 77 ALA A N 1
ATOM 554 C CA . ALA A 1 77 ? 15.773 -5.946 6.598 1.00 71.75 77 ALA A CA 1
ATOM 555 C C . ALA A 1 77 ? 14.599 -5.007 6.219 1.00 71.75 77 ALA A C 1
ATOM 557 O O . ALA A 1 77 ? 13.446 -5.376 6.433 1.00 71.75 77 ALA A O 1
ATOM 558 N N . GLY A 1 78 ? 14.842 -3.812 5.666 1.00 77.25 78 GLY A N 1
ATOM 559 C CA . GLY A 1 78 ? 13.800 -2.819 5.373 1.00 77.25 78 GLY A CA 1
ATOM 560 C C . GLY A 1 78 ? 12.687 -3.359 4.469 1.00 77.25 78 GLY A C 1
ATOM 561 O O . GLY A 1 78 ? 11.517 -3.314 4.844 1.00 77.25 78 GLY A O 1
ATOM 562 N N . MET A 1 79 ? 13.040 -3.964 3.329 1.00 83.62 79 MET A N 1
ATOM 563 C CA . MET A 1 79 ? 12.040 -4.563 2.431 1.00 83.62 79 MET A CA 1
ATOM 564 C C . MET A 1 79 ? 11.372 -5.806 3.019 1.00 83.62 79 MET A C 1
ATOM 566 O O . MET A 1 79 ? 10.182 -6.013 2.796 1.00 83.62 79 MET A O 1
ATOM 570 N N . GLN A 1 80 ? 12.097 -6.590 3.821 1.00 85.56 80 GLN A N 1
ATOM 571 C CA . GLN A 1 80 ? 11.508 -7.729 4.520 1.00 85.56 80 GLN A CA 1
ATOM 572 C C . GLN A 1 80 ? 10.396 -7.271 5.473 1.00 85.56 80 GLN A C 1
ATOM 574 O O . GLN A 1 80 ? 9.351 -7.910 5.529 1.00 85.56 80 GLN A O 1
ATOM 579 N N . LEU A 1 81 ? 10.578 -6.148 6.176 1.00 87.12 81 LEU A N 1
ATOM 580 C CA . LEU A 1 81 ? 9.538 -5.574 7.036 1.00 87.12 81 LEU A CA 1
ATOM 581 C C . LEU A 1 81 ? 8.318 -5.106 6.233 1.00 87.12 81 LEU A C 1
ATOM 583 O O . LEU A 1 81 ? 7.192 -5.348 6.659 1.00 87.12 81 LEU A O 1
ATOM 587 N N . VAL A 1 82 ? 8.519 -4.488 5.062 1.00 88.75 82 VAL A N 1
ATOM 588 C CA . VAL A 1 82 ? 7.412 -4.096 4.165 1.00 88.75 82 VAL A CA 1
ATOM 589 C C . VAL A 1 82 ? 6.604 -5.320 3.726 1.00 88.75 82 VAL A C 1
ATOM 591 O O . VAL A 1 82 ? 5.371 -5.289 3.755 1.00 88.75 82 VAL A O 1
ATOM 594 N N . HIS A 1 83 ? 7.279 -6.408 3.342 1.00 88.56 83 HIS A N 1
ATOM 595 C CA . HIS A 1 83 ? 6.616 -7.654 2.945 1.00 88.56 83 HIS A CA 1
ATOM 596 C C . HIS A 1 83 ? 5.883 -8.301 4.113 1.00 88.56 83 HIS A C 1
ATOM 598 O O . HIS A 1 83 ? 4.700 -8.590 3.975 1.00 88.56 83 HIS A O 1
ATOM 604 N N . THR A 1 84 ? 6.528 -8.427 5.274 1.00 90.19 84 THR A N 1
ATOM 605 C CA . THR A 1 84 ? 5.901 -8.976 6.483 1.00 90.19 84 THR A CA 1
ATOM 606 C C . THR A 1 84 ? 4.648 -8.190 6.868 1.00 90.19 84 THR A C 1
ATOM 608 O O . THR A 1 84 ? 3.603 -8.786 7.114 1.00 90.19 84 THR A O 1
ATOM 611 N N . LEU A 1 85 ? 4.714 -6.855 6.873 1.00 89.88 85 LEU A N 1
ATOM 612 C CA . LEU A 1 85 ? 3.558 -6.015 7.181 1.00 89.88 85 LEU A CA 1
ATOM 613 C C . LEU A 1 85 ? 2.425 -6.203 6.162 1.00 89.88 85 LEU A C 1
ATOM 615 O O . LEU A 1 85 ? 1.264 -6.315 6.551 1.00 89.88 85 LEU A O 1
ATOM 619 N N . SER A 1 86 ? 2.761 -6.274 4.871 1.00 89.31 86 SER A N 1
ATOM 620 C CA . SER A 1 86 ? 1.781 -6.509 3.804 1.00 89.31 86 SER A CA 1
ATOM 621 C C . SER A 1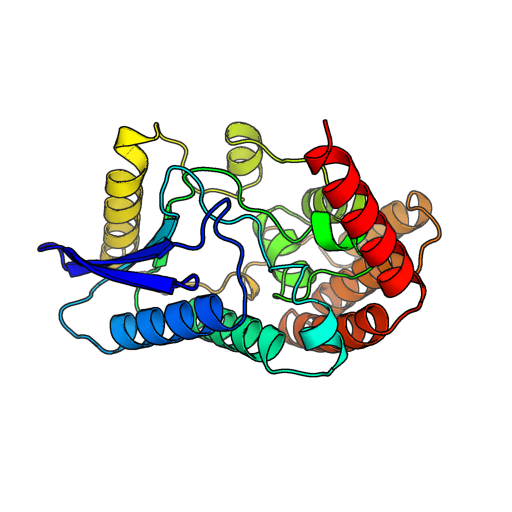 86 ? 1.093 -7.866 3.961 1.00 89.31 86 SER A C 1
ATOM 623 O O . SER A 1 86 ? -0.126 -7.956 3.838 1.00 89.31 86 SER A O 1
ATOM 625 N N . ASP A 1 87 ? 1.858 -8.913 4.267 1.00 89.56 87 ASP A N 1
ATOM 626 C CA . ASP A 1 87 ? 1.338 -10.270 4.439 1.00 89.56 87 ASP A CA 1
ATOM 627 C C . ASP A 1 87 ? 0.432 -10.358 5.680 1.00 89.56 87 ASP A C 1
ATOM 629 O O . ASP A 1 87 ? -0.643 -10.961 5.626 1.00 89.56 87 ASP A O 1
ATOM 633 N N . ILE A 1 88 ? 0.803 -9.683 6.775 1.00 90.75 88 ILE A N 1
ATOM 634 C CA . ILE A 1 88 ? -0.035 -9.564 7.977 1.00 90.75 88 ILE A CA 1
ATOM 635 C C . ILE A 1 88 ? -1.361 -8.871 7.647 1.00 90.75 88 ILE A C 1
ATOM 637 O O . ILE A 1 88 ? -2.417 -9.373 8.026 1.00 90.75 88 ILE A O 1
ATOM 641 N N . MET A 1 89 ? -1.330 -7.741 6.936 1.00 89.62 89 MET A N 1
ATOM 642 C CA . MET A 1 89 ? -2.542 -6.994 6.578 1.00 89.62 89 MET A CA 1
ATOM 643 C C . MET A 1 89 ? -3.475 -7.805 5.669 1.00 89.62 89 MET A C 1
ATOM 645 O O . MET A 1 89 ? -4.686 -7.798 5.867 1.00 89.62 89 MET A O 1
ATOM 649 N N . GLU A 1 90 ? -2.929 -8.538 4.698 1.00 87.12 90 GLU A N 1
ATOM 650 C CA . GLU A 1 90 ? -3.721 -9.323 3.736 1.00 87.12 90 GLU A CA 1
ATOM 651 C C . GLU A 1 90 ? -4.284 -10.628 4.318 1.00 87.12 90 GLU A C 1
ATOM 653 O O . GLU A 1 90 ? -5.257 -11.169 3.790 1.00 87.12 90 GLU A O 1
ATOM 658 N N . THR A 1 91 ? -3.684 -11.143 5.394 1.00 88.88 91 THR A N 1
ATOM 659 C CA . THR A 1 91 ? -4.132 -12.365 6.091 1.00 88.88 91 THR A CA 1
ATOM 660 C C . THR A 1 91 ? -4.822 -12.078 7.427 1.00 88.88 91 THR A C 1
ATOM 662 O O . THR A 1 91 ? -5.249 -13.003 8.126 1.00 88.88 91 THR A O 1
ATOM 665 N N . ALA A 1 92 ? -4.968 -10.798 7.780 1.00 90.50 92 ALA A N 1
ATOM 666 C CA . ALA A 1 92 ? -5.586 -10.350 9.015 1.00 90.50 92 ALA A CA 1
ATOM 667 C C . ALA A 1 92 ? -7.020 -10.876 9.153 1.00 90.50 92 ALA A C 1
ATOM 669 O O . ALA A 1 92 ? -7.832 -10.822 8.232 1.00 90.50 92 ALA A O 1
ATOM 670 N N . ARG A 1 93 ? -7.358 -11.340 10.360 1.00 91.38 93 ARG A N 1
ATOM 671 C CA . ARG A 1 93 ? -8.723 -11.773 10.711 1.00 91.38 93 ARG A CA 1
ATOM 672 C C . ARG A 1 93 ? -9.600 -10.639 11.243 1.00 91.38 93 ARG A C 1
ATOM 674 O O . ARG A 1 93 ? -10.795 -10.834 11.430 1.00 91.38 93 ARG A O 1
ATOM 681 N N . LYS A 1 94 ? -9.003 -9.478 11.521 1.00 95.75 94 LYS A N 1
ATOM 682 C CA . LYS A 1 94 ? -9.693 -8.271 11.984 1.00 95.75 94 LYS A CA 1
ATOM 683 C C . LYS A 1 94 ? -9.659 -7.242 10.858 1.00 95.75 94 LYS A C 1
ATOM 685 O O . LYS A 1 94 ? -8.593 -7.074 10.266 1.00 95.75 94 LYS A O 1
ATOM 690 N N . PRO A 1 95 ? -10.774 -6.562 10.554 1.00 96.38 95 PRO A N 1
ATOM 691 C CA . PRO A 1 95 ? -10.782 -5.555 9.507 1.00 96.38 95 PRO A CA 1
ATOM 692 C C . PRO A 1 95 ? -9.847 -4.402 9.860 1.00 96.38 95 PRO A C 1
ATOM 694 O O . PRO A 1 95 ? -9.790 -3.964 11.013 1.00 96.38 95 PRO A O 1
ATOM 697 N N . SER A 1 96 ? -9.139 -3.906 8.849 1.00 95.94 96 SER A N 1
ATOM 698 C CA . SER A 1 96 ? -8.256 -2.751 8.956 1.00 95.94 96 SER A CA 1
ATOM 699 C C . SER A 1 96 ? -8.641 -1.671 7.951 1.00 95.94 96 SER A C 1
ATOM 701 O O . SER A 1 96 ? -8.845 -1.979 6.778 1.00 95.94 96 SER A O 1
ATOM 703 N N . VAL A 1 97 ? -8.689 -0.415 8.393 1.00 97.06 97 VAL A N 1
ATOM 704 C CA . VAL A 1 97 ? -8.975 0.762 7.556 1.00 97.06 97 VAL A CA 1
ATOM 705 C C . VAL A 1 97 ? -7.834 1.773 7.681 1.00 97.06 97 VAL A C 1
ATOM 707 O O . VAL A 1 97 ? -7.327 2.017 8.775 1.00 97.06 97 VAL A O 1
ATOM 710 N N . ALA A 1 98 ? -7.423 2.384 6.571 1.00 97.19 98 ALA A N 1
ATOM 711 C CA . ALA A 1 98 ? -6.473 3.494 6.583 1.00 97.19 98 ALA A CA 1
ATOM 712 C C . ALA A 1 98 ? -7.222 4.837 6.571 1.00 97.19 98 ALA A C 1
ATOM 714 O O . ALA A 1 98 ? -7.961 5.134 5.637 1.00 97.19 98 ALA A O 1
ATOM 715 N N . ALA A 1 99 ? -7.007 5.666 7.592 1.00 97.56 99 ALA A N 1
ATOM 716 C CA . ALA A 1 99 ? -7.470 7.050 7.649 1.00 97.56 99 ALA A CA 1
ATOM 717 C C . ALA A 1 99 ? -6.387 7.971 7.063 1.00 97.56 99 ALA A C 1
ATOM 719 O O . ALA A 1 99 ? -5.441 8.361 7.758 1.00 97.56 99 ALA A O 1
ATOM 720 N N . ILE A 1 100 ? -6.511 8.285 5.771 1.00 95.88 100 ILE A N 1
ATOM 721 C CA . ILE A 1 100 ? -5.501 9.012 4.988 1.00 95.88 100 ILE A CA 1
ATOM 722 C C . ILE A 1 100 ? -5.703 10.527 5.141 1.00 95.88 100 ILE A C 1
ATOM 724 O O . ILE A 1 100 ? -6.451 11.149 4.394 1.00 95.88 100 ILE A O 1
ATOM 728 N N . ASN A 1 101 ? -5.018 11.129 6.112 1.00 90.56 101 ASN A N 1
ATOM 729 C CA . ASN A 1 101 ? -5.124 12.551 6.465 1.00 90.56 101 ASN A CA 1
ATOM 730 C C . ASN A 1 101 ? -4.134 13.463 5.719 1.00 90.56 101 ASN A C 1
ATOM 732 O O . ASN A 1 101 ? -3.745 14.503 6.236 1.00 90.56 101 ASN A O 1
ATOM 736 N N . GLY A 1 102 ? -3.656 13.059 4.541 1.00 87.44 102 GLY A N 1
ATOM 737 C CA . GLY A 1 102 ? -2.667 13.820 3.779 1.00 87.44 102 GLY A CA 1
ATOM 738 C C . GLY A 1 102 ? -1.962 12.973 2.717 1.00 87.44 102 GLY A C 1
ATOM 739 O O . GLY A 1 102 ? -2.533 11.991 2.246 1.00 87.44 102 GLY A O 1
ATOM 740 N N . PRO A 1 103 ? -0.719 13.320 2.330 1.00 85.38 103 PRO A N 1
ATOM 741 C CA . PRO A 1 103 ? 0.020 12.572 1.317 1.00 85.38 103 PRO A CA 1
ATOM 742 C C . PRO A 1 103 ? 0.182 11.090 1.684 1.00 85.38 103 PRO A C 1
ATOM 744 O O . PRO A 1 103 ? 0.540 10.774 2.819 1.00 85.38 103 PRO A O 1
ATOM 747 N N . ALA A 1 104 ? -0.044 10.216 0.701 1.00 87.44 104 ALA A N 1
ATOM 748 C CA . ALA A 1 104 ? 0.223 8.780 0.735 1.00 87.44 104 ALA A CA 1
ATOM 749 C C . ALA A 1 104 ? 1.033 8.420 -0.521 1.00 87.44 104 ALA A C 1
ATOM 751 O O . ALA A 1 104 ? 0.471 8.195 -1.593 1.00 87.44 104 ALA A O 1
ATOM 752 N N . LEU A 1 105 ? 2.362 8.485 -0.419 1.00 83.50 105 LEU A N 1
ATOM 753 C CA . LEU A 1 105 ? 3.261 8.357 -1.573 1.00 83.50 105 LEU A CA 1
ATOM 754 C C . LEU A 1 105 ? 3.844 6.938 -1.688 1.00 83.50 105 LEU A C 1
ATOM 756 O O . LEU A 1 105 ? 4.150 6.297 -0.687 1.00 83.50 105 LEU A O 1
ATOM 760 N N . GLY A 1 106 ? 4.014 6.468 -2.924 1.00 76.94 106 GLY A N 1
ATOM 761 C CA . GLY A 1 106 ? 4.521 5.137 -3.283 1.00 76.94 106 GLY A CA 1
ATOM 762 C C . GLY A 1 106 ? 4.337 4.892 -4.784 1.00 76.94 106 GLY A C 1
ATOM 763 O O . GLY A 1 106 ? 4.222 5.869 -5.522 1.00 76.94 106 GLY A O 1
ATOM 764 N N . ALA A 1 107 ? 4.281 3.625 -5.208 1.00 61.16 107 ALA A N 1
ATOM 765 C CA . ALA A 1 107 ? 3.884 3.027 -6.499 1.00 61.16 107 ALA A CA 1
ATOM 766 C C . ALA A 1 107 ? 4.232 3.758 -7.820 1.00 61.16 107 ALA A C 1
ATOM 768 O O . ALA A 1 107 ? 4.822 3.174 -8.721 1.00 61.16 107 ALA A O 1
ATOM 769 N N . GLY A 1 108 ? 3.846 5.019 -7.988 1.00 52.50 108 GLY A N 1
ATOM 770 C CA . GLY A 1 108 ? 4.289 5.862 -9.099 1.00 52.50 108 GLY A CA 1
ATOM 771 C C . GLY A 1 108 ? 5.621 6.557 -8.851 1.00 52.50 108 GLY A C 1
ATOM 772 O O . GLY A 1 108 ? 6.417 6.702 -9.773 1.00 52.50 108 GLY A O 1
ATOM 773 N N . LEU A 1 109 ? 5.894 6.986 -7.620 1.00 61.38 109 LEU A N 1
ATOM 774 C CA . LEU A 1 109 ? 7.090 7.774 -7.311 1.00 61.38 109 LEU A CA 1
ATOM 775 C C . LEU A 1 109 ? 8.381 6.961 -7.491 1.00 61.38 109 LEU A C 1
ATOM 777 O O . LEU A 1 109 ? 9.381 7.484 -7.974 1.00 61.38 109 LEU A O 1
ATOM 781 N N . GLU A 1 110 ? 8.320 5.671 -7.159 1.00 71.44 110 GLU A N 1
ATOM 782 C CA . GLU A 1 110 ? 9.427 4.713 -7.258 1.00 71.44 110 GLU A CA 1
ATOM 783 C C . GLU A 1 110 ? 9.961 4.600 -8.693 1.00 71.44 110 GLU A C 1
ATOM 785 O O . GLU A 1 110 ? 11.172 4.673 -8.923 1.00 71.44 110 GLU A O 1
ATOM 790 N N . VAL A 1 111 ? 9.046 4.532 -9.663 1.00 49.59 111 VAL A N 1
ATOM 791 C CA . VAL A 1 111 ? 9.365 4.339 -11.081 1.00 49.59 111 VAL A CA 1
ATOM 792 C C . VAL A 1 111 ? 10.041 5.569 -11.671 1.00 49.59 111 VAL A C 1
ATOM 794 O O . VAL A 1 111 ? 11.133 5.445 -12.216 1.00 49.59 111 VAL A O 1
ATOM 797 N N . ALA A 1 112 ? 9.446 6.758 -11.547 1.00 67.88 112 ALA A N 1
ATOM 798 C CA . ALA A 1 112 ? 10.006 7.942 -12.203 1.00 67.88 112 ALA A CA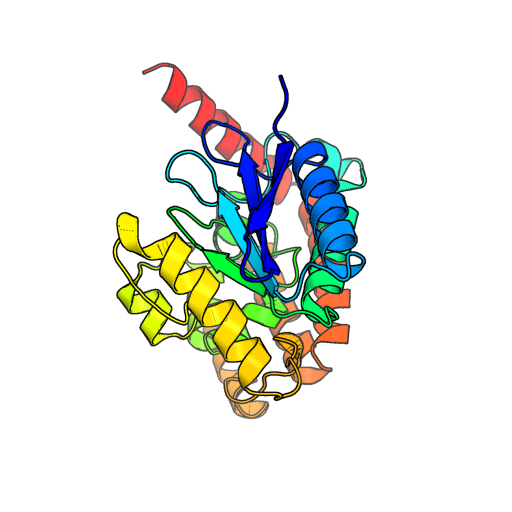 1
ATOM 799 C C . ALA A 1 112 ? 11.210 8.548 -11.480 1.00 67.88 112 ALA A C 1
ATOM 801 O O . ALA A 1 112 ? 12.081 9.107 -12.141 1.00 67.88 112 ALA A O 1
ATOM 802 N N . MET A 1 113 ? 11.250 8.498 -10.144 1.00 71.75 113 MET A N 1
ATOM 803 C CA . MET A 1 113 ? 12.250 9.254 -9.382 1.00 71.75 113 MET A CA 1
ATOM 804 C C . MET A 1 113 ? 13.443 8.424 -8.939 1.00 71.75 113 MET A C 1
ATOM 806 O O . MET A 1 113 ? 14.491 9.000 -8.669 1.00 71.75 113 MET A O 1
ATOM 810 N N . PHE A 1 114 ? 13.302 7.101 -8.857 1.00 79.50 114 PHE A N 1
ATOM 811 C CA . PHE A 1 114 ? 14.334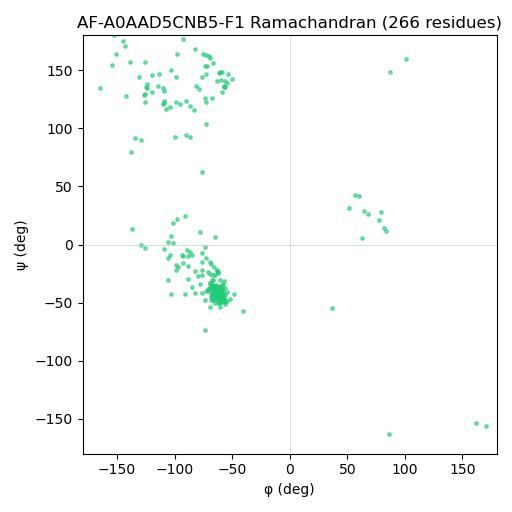 6.241 -8.275 1.00 79.50 114 PHE A CA 1
ATOM 812 C C . PHE A 1 114 ? 14.771 5.112 -9.207 1.00 79.50 114 PHE A C 1
ATOM 814 O O . PHE A 1 114 ? 15.693 4.375 -8.876 1.00 79.50 114 PHE A O 1
ATOM 821 N N . GLY A 1 115 ? 14.153 4.977 -10.384 1.00 84.94 115 GLY A N 1
ATOM 822 C CA . GLY A 1 115 ? 14.536 3.962 -11.363 1.00 84.94 115 GLY A CA 1
ATOM 823 C C . GLY A 1 115 ? 14.311 2.532 -10.876 1.00 84.94 115 GLY A C 1
ATOM 824 O O . GLY A 1 115 ? 15.029 1.621 -11.288 1.00 84.94 115 GLY A O 1
ATOM 825 N N . ILE A 1 116 ? 13.328 2.343 -9.999 1.00 89.44 116 ILE A N 1
ATOM 826 C CA . ILE A 1 116 ? 12.927 1.060 -9.416 1.00 89.44 116 ILE A CA 1
ATOM 827 C C . ILE A 1 116 ? 11.436 0.838 -9.647 1.00 89.44 116 ILE A C 1
ATOM 829 O O . ILE A 1 116 ? 10.678 1.775 -9.864 1.00 89.44 116 ILE A O 1
ATOM 833 N N . ILE A 1 117 ? 10.995 -0.413 -9.615 1.00 92.44 117 ILE A N 1
ATOM 834 C CA . ILE A 1 117 ? 9.558 -0.712 -9.598 1.00 92.44 117 ILE A CA 1
ATOM 835 C C . ILE A 1 117 ? 9.014 -0.607 -8.167 1.00 92.44 117 ILE A C 1
ATOM 837 O O . ILE A 1 117 ? 9.804 -0.560 -7.225 1.00 92.44 117 ILE A O 1
ATOM 841 N N . PRO A 1 118 ? 7.688 -0.614 -7.969 1.00 91.81 118 PRO A N 1
ATOM 842 C CA . PRO A 1 118 ? 7.121 -0.788 -6.637 1.00 91.81 118 PRO A CA 1
ATOM 843 C C . PRO A 1 118 ? 7.572 -2.104 -6.016 1.00 91.81 118 PRO A C 1
ATOM 845 O O . PRO A 1 118 ? 7.497 -3.132 -6.677 1.00 91.81 118 PRO A O 1
ATOM 848 N N . GLY A 1 119 ? 8.040 -2.076 -4.766 1.00 89.31 119 GLY A N 1
ATOM 849 C CA . GLY A 1 119 ? 8.541 -3.272 -4.067 1.00 89.31 119 GLY A CA 1
ATOM 850 C C . GLY A 1 119 ? 7.590 -3.857 -3.017 1.00 89.31 119 GLY A C 1
ATOM 851 O O . GLY A 1 119 ? 7.872 -4.916 -2.458 1.00 89.31 119 GLY A O 1
ATOM 852 N N . GLY A 1 120 ? 6.500 -3.152 -2.692 1.00 88.81 120 GLY A N 1
ATOM 853 C CA . GLY A 1 120 ? 5.509 -3.526 -1.668 1.00 88.81 120 GLY A CA 1
ATOM 854 C C . GLY A 1 120 ? 4.250 -4.215 -2.215 1.00 88.81 120 GLY A C 1
ATOM 855 O O . GLY A 1 120 ? 3.187 -4.157 -1.600 1.00 88.81 120 GLY A O 1
ATOM 856 N N . GLY A 1 121 ? 4.322 -4.814 -3.400 1.00 92.50 121 GLY A N 1
ATOM 857 C CA . GLY A 1 121 ? 3.217 -5.426 -4.144 1.00 92.50 121 GLY A CA 1
ATOM 858 C C . GLY A 1 121 ? 2.368 -4.451 -4.952 1.00 92.50 121 GLY A C 1
ATOM 859 O O . GLY A 1 121 ? 1.267 -4.800 -5.382 1.00 92.50 121 GLY A O 1
ATOM 860 N N . GLY A 1 122 ? 2.850 -3.223 -5.156 1.00 93.25 122 GLY A N 1
ATOM 861 C CA . GLY A 1 122 ? 2.144 -2.193 -5.917 1.00 93.25 122 GLY A CA 1
ATOM 862 C C . GLY A 1 122 ? 1.858 -2.622 -7.356 1.00 93.25 122 GLY A C 1
ATOM 863 O O . GLY A 1 122 ? 0.759 -2.362 -7.847 1.00 93.25 122 GLY A O 1
ATOM 864 N N . THR A 1 123 ? 2.782 -3.348 -8.002 1.00 96.31 123 THR A N 1
ATOM 865 C CA . THR A 1 123 ? 2.600 -3.864 -9.377 1.00 96.31 123 THR A CA 1
ATOM 866 C C . THR A 1 123 ? 1.444 -4.853 -9.484 1.00 96.31 123 THR A C 1
ATOM 868 O O . THR A 1 123 ? 0.858 -5.007 -10.549 1.00 96.31 123 THR A O 1
ATOM 871 N N . GLN A 1 124 ? 1.062 -5.485 -8.372 1.00 96.88 124 GLN A N 1
ATOM 872 C CA . GLN A 1 124 ? 0.018 -6.505 -8.344 1.00 96.88 124 GLN A CA 1
ATOM 873 C C . GLN A 1 124 ? -1.302 -5.978 -7.795 1.00 96.88 124 GLN A C 1
ATOM 875 O O . GLN A 1 124 ? -2.363 -6.269 -8.352 1.00 96.88 124 GLN A O 1
ATOM 880 N N . ARG A 1 125 ? -1.260 -5.185 -6.722 1.00 95.00 125 ARG A N 1
ATOM 881 C CA . ARG A 1 125 ? -2.462 -4.660 -6.062 1.00 95.00 125 ARG A CA 1
ATOM 882 C C . ARG A 1 125 ? -3.092 -3.516 -6.845 1.00 95.00 125 ARG A C 1
ATOM 884 O O . ARG A 1 125 ? -4.311 -3.482 -6.990 1.00 95.00 125 ARG A O 1
ATOM 891 N N . LEU A 1 126 ? -2.288 -2.599 -7.388 1.00 95.00 126 LEU A N 1
ATOM 892 C CA . LEU A 1 126 ? -2.821 -1.396 -8.029 1.00 95.00 126 LEU A CA 1
ATOM 893 C C . LEU A 1 126 ? -3.678 -1.702 -9.272 1.00 95.00 126 LEU A C 1
ATOM 895 O O . LEU A 1 126 ? -4.784 -1.167 -9.335 1.00 95.00 126 LEU A O 1
ATOM 899 N N . PRO A 1 127 ? -3.275 -2.587 -10.212 1.00 96.38 127 PRO A N 1
ATOM 900 C CA . PRO A 1 127 ? -4.136 -2.961 -11.341 1.00 96.38 127 PRO A CA 1
ATOM 901 C C . PRO A 1 127 ? -5.467 -3.581 -10.904 1.00 96.38 127 PRO A C 1
ATOM 903 O O . PRO A 1 127 ? -6.500 -3.325 -11.513 1.00 96.38 127 PRO A O 1
ATOM 906 N N . ARG A 1 128 ? -5.463 -4.342 -9.807 1.00 96.06 128 ARG A N 1
ATOM 907 C CA . ARG A 1 128 ? -6.655 -5.007 -9.256 1.00 96.06 128 ARG A CA 1
ATOM 908 C C . ARG A 1 128 ? -7.587 -4.047 -8.514 1.00 96.06 128 ARG A C 1
ATOM 910 O O . ARG A 1 128 ? -8.787 -4.293 -8.440 1.00 96.06 128 ARG A O 1
ATOM 917 N N . LEU A 1 129 ? -7.051 -2.949 -7.979 1.00 93.88 129 LEU A N 1
ATOM 918 C CA . LEU A 1 129 ? -7.816 -1.927 -7.259 1.00 93.88 129 LEU A CA 1
ATOM 919 C C . LEU A 1 129 ? -8.311 -0.804 -8.168 1.00 93.88 129 LEU A C 1
ATOM 921 O O . LEU A 1 129 ? -9.459 -0.395 -8.034 1.00 93.88 129 LEU A O 1
ATOM 925 N N . ALA A 1 130 ? -7.482 -0.320 -9.094 1.00 94.81 130 ALA A N 1
ATOM 926 C CA . ALA A 1 130 ? -7.771 0.849 -9.928 1.00 94.81 130 ALA A CA 1
ATOM 927 C C . ALA A 1 130 ? -8.131 0.513 -11.384 1.00 94.81 130 ALA A C 1
ATOM 929 O O . ALA A 1 130 ? -8.602 1.385 -12.116 1.00 94.81 130 ALA A O 1
ATOM 930 N N . GLY A 1 131 ? -7.919 -0.737 -11.803 1.00 96.44 131 GLY A N 1
ATOM 931 C CA . GLY A 1 131 ? -7.931 -1.148 -13.205 1.00 96.44 131 GLY A CA 1
ATOM 932 C C . GLY A 1 131 ? -6.563 -0.979 -13.864 1.00 96.44 131 GLY A C 1
ATOM 933 O O . GLY A 1 131 ? -5.787 -0.078 -13.521 1.00 96.44 131 GLY A O 1
ATOM 934 N N . LEU A 1 132 ? -6.265 -1.848 -14.832 1.00 96.38 132 LEU A N 1
ATOM 935 C CA . LEU A 1 132 ? -4.957 -1.913 -15.484 1.00 96.38 132 LEU A CA 1
ATOM 936 C C . LEU A 1 132 ? -4.538 -0.592 -16.163 1.00 96.38 132 LEU A C 1
ATOM 938 O O . LEU A 1 132 ? -3.416 -0.145 -15.905 1.00 96.38 132 LEU A O 1
ATOM 942 N N . PRO A 1 133 ? -5.392 0.106 -16.946 1.00 95.44 133 PRO A N 1
ATOM 943 C CA . PRO A 1 133 ? -4.997 1.362 -17.584 1.00 95.44 133 PRO A CA 1
ATOM 944 C C . PRO A 1 133 ? -4.622 2.447 -16.573 1.00 95.44 133 PRO A C 1
ATOM 946 O O . PRO A 1 133 ? -3.630 3.154 -16.760 1.00 95.44 133 PRO A O 1
ATOM 949 N N . LYS A 1 134 ? -5.392 2.565 -15.480 1.00 94.75 134 LYS A N 1
ATOM 950 C CA . LYS A 1 134 ? -5.134 3.580 -14.456 1.00 94.75 134 LYS A CA 1
ATOM 951 C C . LYS A 1 134 ? -3.873 3.261 -13.660 1.00 94.75 134 LYS A C 1
ATOM 953 O O . LYS A 1 134 ? -3.091 4.165 -13.381 1.00 94.75 134 LYS A O 1
ATOM 958 N N . ALA A 1 135 ? -3.646 1.990 -13.339 1.00 94.50 135 ALA A N 1
ATOM 959 C CA . ALA A 1 135 ? -2.441 1.556 -12.644 1.00 94.50 135 ALA A CA 1
ATOM 960 C C . ALA A 1 135 ? -1.169 1.854 -13.450 1.00 94.50 135 ALA A C 1
ATOM 962 O O . ALA A 1 135 ? -0.231 2.441 -12.912 1.00 94.50 135 ALA A O 1
ATOM 963 N N . ILE A 1 136 ? -1.170 1.531 -14.748 1.00 94.81 136 ILE A N 1
ATOM 964 C CA . ILE A 1 136 ? -0.067 1.860 -15.662 1.00 94.81 136 ILE A CA 1
ATOM 965 C C . ILE A 1 136 ? 0.144 3.374 -15.722 1.00 94.81 136 ILE A C 1
ATOM 967 O O . ILE A 1 136 ? 1.274 3.844 -15.615 1.00 94.81 136 ILE A O 1
ATOM 971 N N . GLU A 1 137 ? -0.931 4.157 -15.854 1.00 92.69 137 GLU A N 1
ATOM 972 C CA . GLU A 1 137 ? -0.826 5.616 -15.853 1.00 92.69 137 GLU A CA 1
ATOM 973 C C . GLU A 1 137 ? -0.130 6.135 -14.588 1.00 92.69 137 GLU A C 1
ATOM 975 O O . GLU A 1 137 ? 0.792 6.949 -14.681 1.00 92.69 137 GLU A O 1
ATOM 980 N N . MET A 1 138 ? -0.571 5.675 -13.416 1.00 91.25 138 MET A N 1
ATOM 981 C CA . MET A 1 138 ? -0.024 6.099 -12.128 1.00 91.25 138 MET A CA 1
ATOM 982 C C . MET A 1 138 ? 1.449 5.719 -11.987 1.00 91.25 138 MET A C 1
ATOM 984 O O . MET A 1 138 ? 2.246 6.548 -11.550 1.00 91.25 138 MET A O 1
ATOM 988 N N . MET A 1 139 ? 1.812 4.498 -12.390 1.00 90.94 139 MET A N 1
ATOM 989 C CA . MET A 1 139 ? 3.187 4.006 -12.314 1.00 90.94 139 MET A CA 1
ATOM 990 C C . MET A 1 139 ? 4.124 4.755 -13.259 1.00 90.94 139 MET A C 1
ATOM 992 O O . MET A 1 139 ? 5.224 5.113 -12.861 1.00 90.94 139 MET A O 1
ATOM 996 N N . LEU A 1 140 ? 3.696 5.034 -14.492 1.00 89.25 140 LEU A N 1
ATOM 997 C CA . LEU A 1 140 ? 4.586 5.609 -15.505 1.00 89.25 140 LEU A CA 1
ATOM 998 C C . LEU A 1 140 ? 4.648 7.138 -15.493 1.00 89.25 140 LEU A C 1
ATOM 1000 O O . LEU A 1 140 ? 5.662 7.704 -15.896 1.00 89.25 140 LEU A O 1
ATOM 1004 N N . LYS A 1 141 ? 3.570 7.823 -15.090 1.00 84.88 141 LYS A N 1
ATOM 1005 C CA . LYS A 1 141 ? 3.520 9.297 -15.099 1.00 84.88 141 LYS A CA 1
ATOM 1006 C C . LYS A 1 141 ? 3.847 9.927 -13.749 1.00 84.88 141 LYS A C 1
ATOM 1008 O O . LYS A 1 141 ? 4.093 11.130 -13.712 1.00 84.88 141 LYS A O 1
ATOM 1013 N N . SER A 1 142 ? 3.754 9.161 -12.660 1.00 78.69 142 SER A N 1
ATOM 1014 C CA . SER A 1 142 ? 4.012 9.616 -11.282 1.00 78.69 142 SER A CA 1
ATOM 1015 C C . SER A 1 142 ? 3.255 10.891 -10.894 1.00 78.69 142 SER A C 1
ATOM 1017 O O . SER A 1 142 ? 3.733 11.703 -10.101 1.00 78.69 142 SER A O 1
ATOM 1019 N N . LYS A 1 143 ? 2.061 11.086 -11.467 1.00 81.12 143 LYS A N 1
ATOM 1020 C CA . LYS A 1 143 ? 1.194 12.221 -11.147 1.00 81.12 143 LYS A CA 1
ATOM 1021 C C . LYS A 1 143 ? 0.415 11.937 -9.859 1.00 81.12 143 LYS A C 1
ATOM 1023 O O . LYS A 1 143 ? -0.108 10.828 -9.724 1.00 81.12 143 LYS A O 1
ATOM 1028 N N . PRO A 1 144 ? 0.295 12.914 -8.941 1.00 83.00 144 PRO A N 1
ATOM 1029 C CA . PRO A 1 144 ? -0.592 12.789 -7.792 1.00 83.00 144 PRO A CA 1
ATOM 1030 C C . PRO A 1 144 ? -2.031 12.509 -8.231 1.00 83.00 144 PRO A C 1
ATOM 1032 O O . PRO A 1 144 ? -2.507 13.091 -9.204 1.00 83.00 144 PRO A O 1
ATOM 1035 N N . VAL A 1 145 ? -2.715 11.637 -7.490 1.00 87.75 145 VAL A N 1
ATOM 1036 C CA . VAL A 1 145 ? -4.152 11.383 -7.638 1.00 87.75 145 VAL A CA 1
ATOM 1037 C C . VAL A 1 145 ? -4.850 11.969 -6.415 1.00 87.75 145 VAL A C 1
ATOM 1039 O O . VAL A 1 145 ? -4.500 11.634 -5.283 1.00 87.75 145 VAL A O 1
ATOM 1042 N N . HIS A 1 146 ? -5.805 12.871 -6.635 1.00 89.19 146 HIS A N 1
ATOM 1043 C CA . HIS A 1 146 ? -6.508 13.593 -5.567 1.00 89.19 146 HIS A CA 1
ATOM 1044 C C . HIS A 1 146 ? -7.859 12.949 -5.230 1.00 89.19 146 HIS A C 1
ATOM 1046 O O . HIS A 1 146 ? -8.365 12.149 -6.010 1.00 89.19 146 HIS A O 1
ATOM 1052 N N . GLY A 1 147 ? -8.442 13.303 -4.077 1.00 85.75 147 GLY A N 1
ATOM 1053 C CA . GLY A 1 147 ? -9.574 12.609 -3.441 1.00 85.75 147 GLY A CA 1
ATOM 1054 C C . GLY A 1 147 ? -10.676 12.122 -4.387 1.00 85.75 147 GLY A C 1
ATOM 1055 O O . GLY A 1 147 ? -10.934 10.924 -4.441 1.00 85.75 147 GLY A O 1
ATOM 1056 N N . GLU A 1 148 ? -11.292 13.011 -5.169 1.00 92.94 148 GLU A N 1
ATOM 1057 C CA . GLU A 1 148 ? -12.393 12.640 -6.077 1.00 92.94 148 GLU A CA 1
ATOM 1058 C C . GLU A 1 148 ? -11.969 11.638 -7.154 1.00 92.94 148 GLU A C 1
ATOM 1060 O O . GLU A 1 148 ? -12.676 10.670 -7.438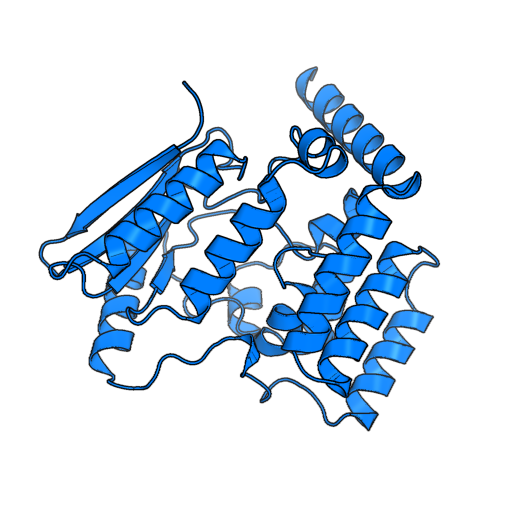 1.00 92.94 148 GLU A O 1
ATOM 1065 N N . GLU A 1 149 ? -10.789 11.843 -7.738 1.00 93.19 149 GLU A N 1
ATOM 1066 C CA . GLU A 1 149 ? -10.228 10.927 -8.724 1.00 93.19 149 GLU A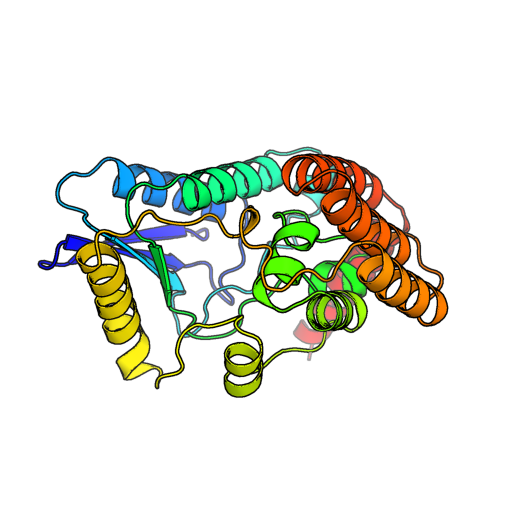 CA 1
ATOM 1067 C C . GLU A 1 149 ? -9.861 9.588 -8.072 1.00 93.19 149 GLU A C 1
ATOM 1069 O O . GLU A 1 149 ? -10.169 8.527 -8.616 1.00 93.19 149 GLU A O 1
ATOM 1074 N N . ALA A 1 150 ? -9.265 9.624 -6.878 1.00 92.44 150 ALA A N 1
ATOM 1075 C CA . ALA A 1 150 ? -8.922 8.434 -6.115 1.00 92.44 150 ALA A CA 1
ATOM 1076 C C . ALA A 1 150 ? -10.170 7.596 -5.814 1.00 92.44 150 ALA A C 1
ATOM 1078 O O . ALA A 1 150 ? -10.167 6.386 -6.035 1.00 92.44 150 ALA A O 1
ATOM 1079 N N . HIS A 1 151 ? -11.259 8.239 -5.393 1.00 94.75 151 HIS A N 1
ATOM 1080 C CA . HIS A 1 151 ? -12.528 7.570 -5.127 1.00 94.75 151 HIS A CA 1
ATOM 1081 C C . HIS A 1 151 ? -13.141 7.001 -6.409 1.00 94.75 151 HIS A C 1
ATOM 1083 O O . HIS A 1 151 ? -13.514 5.831 -6.453 1.00 94.75 151 HIS A O 1
ATOM 1089 N N . LYS A 1 152 ? -13.155 7.783 -7.498 1.00 95.50 152 LYS A N 1
ATOM 1090 C CA . LYS A 1 152 ? -13.664 7.347 -8.809 1.00 95.50 152 LYS A CA 1
ATOM 1091 C C . LYS A 1 152 ? -13.001 6.060 -9.302 1.00 95.50 152 LYS A C 1
ATOM 1093 O O . LYS A 1 152 ? -13.679 5.205 -9.866 1.00 95.50 152 LYS A O 1
ATOM 1098 N N . PHE A 1 153 ? -11.689 5.921 -9.118 1.00 93.88 153 PHE A N 1
ATOM 1099 C CA . PHE A 1 153 ? -10.964 4.721 -9.542 1.00 93.88 153 PHE A CA 1
ATOM 1100 C C . PHE A 1 153 ? -10.966 3.598 -8.491 1.00 93.88 153 PHE A C 1
ATOM 1102 O O . PHE A 1 153 ? -10.569 2.478 -8.807 1.00 93.88 153 PHE A O 1
ATOM 1109 N N . GLY A 1 154 ? -11.487 3.836 -7.284 1.00 90.88 154 GLY A N 1
ATOM 1110 C CA . GLY A 1 154 ? -11.537 2.851 -6.198 1.00 90.88 154 GLY A CA 1
ATOM 1111 C C . GLY A 1 154 ? -10.216 2.692 -5.441 1.00 90.88 154 GLY A C 1
ATOM 1112 O O . GLY A 1 154 ? -9.931 1.613 -4.933 1.00 90.88 154 GLY A O 1
ATOM 1113 N N . LEU A 1 155 ? -9.399 3.749 -5.399 1.00 91.69 155 LEU A N 1
ATOM 1114 C CA . LEU A 1 155 ? -8.209 3.843 -4.544 1.00 91.69 155 LEU A CA 1
ATOM 1115 C C . LEU A 1 155 ? -8.562 4.209 -3.099 1.00 91.69 155 LEU A C 1
ATOM 1117 O O . LEU A 1 155 ? -7.810 3.874 -2.189 1.00 91.69 155 LEU A O 1
ATOM 1121 N N . VAL A 1 156 ? -9.682 4.908 -2.899 1.00 94.50 156 VAL A N 1
ATOM 1122 C CA . VAL A 1 156 ? -10.253 5.202 -1.580 1.00 94.50 156 VAL A CA 1
ATOM 1123 C C . VAL A 1 156 ? -11.737 4.863 -1.583 1.00 94.50 156 VAL A C 1
ATOM 1125 O O . VAL A 1 156 ? -12.419 5.068 -2.587 1.00 94.50 156 VAL A O 1
ATOM 1128 N N . ASP A 1 157 ? -12.232 4.364 -0.455 1.00 95.06 157 ASP A N 1
ATOM 1129 C CA . ASP A 1 157 ? -13.626 3.933 -0.306 1.00 95.06 157 ASP A CA 1
ATOM 1130 C C . ASP A 1 157 ? -14.567 5.068 0.140 1.00 95.06 157 ASP A C 1
ATOM 1132 O O . ASP A 1 157 ? -15.782 4.956 -0.001 1.00 95.06 157 ASP A O 1
ATOM 1136 N N . ALA A 1 158 ? -14.025 6.154 0.701 1.00 96.69 158 ALA A N 1
ATOM 1137 C CA . ALA A 1 158 ? -14.788 7.312 1.160 1.00 96.69 158 ALA A CA 1
ATOM 1138 C C . ALA A 1 158 ? -13.932 8.589 1.157 1.00 96.69 158 ALA A C 1
ATOM 1140 O O . ALA A 1 158 ? -12.710 8.532 1.299 1.00 96.69 158 ALA A O 1
ATOM 1141 N N . ILE A 1 159 ? -14.596 9.741 1.038 1.00 96.62 159 ILE A N 1
ATOM 1142 C CA . ILE A 1 159 ? -14.008 11.077 1.192 1.00 96.62 159 ILE A CA 1
ATOM 1143 C C . ILE A 1 159 ? -14.838 11.821 2.236 1.00 96.62 159 ILE A C 1
ATOM 1145 O O . ILE A 1 159 ? -16.062 11.859 2.128 1.00 96.62 159 ILE A O 1
ATOM 1149 N N . VAL A 1 160 ? -14.171 12.400 3.229 1.00 96.81 160 VAL A N 1
ATOM 1150 C CA . VAL A 1 160 ? -14.771 13.203 4.306 1.00 96.81 160 VAL A CA 1
ATOM 1151 C C . VAL A 1 160 ? -13.836 14.360 4.663 1.00 96.81 160 VAL A C 1
ATOM 1153 O O . VAL A 1 160 ? -12.701 14.403 4.175 1.00 96.81 160 VAL A O 1
ATOM 1156 N N . SER A 1 161 ? -14.296 15.303 5.487 1.00 95.75 161 SER A N 1
ATOM 1157 C CA . SER A 1 161 ? -13.431 16.359 6.016 1.00 95.75 161 SER A CA 1
ATOM 1158 C C . SER A 1 161 ? -12.413 15.804 7.025 1.00 95.75 161 SER A C 1
ATOM 1160 O O . SER A 1 161 ? -12.548 14.691 7.535 1.00 95.75 161 SER A O 1
ATOM 1162 N N . GLU A 1 162 ? -11.350 16.566 7.302 1.00 93.00 162 GLU A N 1
ATOM 1163 C CA . GLU A 1 162 ? -10.267 16.128 8.197 1.00 93.00 162 GLU A CA 1
ATOM 1164 C C . GLU A 1 162 ? -10.761 15.853 9.628 1.00 93.00 162 GLU A C 1
ATOM 1166 O O . GLU A 1 162 ? -10.319 14.892 10.258 1.00 93.00 162 GLU A O 1
ATOM 1171 N N . ASP A 1 163 ? -11.709 16.653 10.118 1.00 95.94 163 ASP A N 1
ATOM 1172 C CA . ASP A 1 163 ? -12.329 16.520 11.439 1.00 95.94 163 ASP A CA 1
ATOM 1173 C C . ASP A 1 163 ? -13.237 15.286 11.563 1.00 95.94 163 ASP A C 1
ATOM 1175 O O . ASP A 1 163 ? -13.372 14.729 12.652 1.00 95.94 163 ASP A O 1
ATOM 1179 N N . GLU A 1 164 ? -13.786 14.795 10.450 1.00 97.19 164 GLU A N 1
ATOM 1180 C CA . GLU A 1 164 ? -14.624 13.590 10.406 1.00 97.19 164 GLU A CA 1
ATOM 1181 C C . GLU A 1 164 ? -13.828 12.310 10.109 1.00 97.19 164 GLU A C 1
ATOM 1183 O O . GLU A 1 164 ? -14.326 11.198 10.309 1.00 97.19 164 GLU A O 1
ATOM 1188 N N . LEU A 1 165 ? -12.592 12.436 9.619 1.00 96.81 165 LEU A N 1
ATOM 1189 C CA . LEU A 1 165 ? -11.835 11.335 9.025 1.00 96.81 165 LEU A CA 1
ATOM 1190 C C . LEU A 1 165 ? -11.636 10.146 9.967 1.00 96.81 165 LEU A C 1
ATOM 1192 O O . LEU A 1 165 ? -11.844 8.996 9.568 1.00 96.81 165 LEU A O 1
ATOM 1196 N N . LEU A 1 166 ? -11.216 10.407 11.206 1.00 96.94 166 LEU A N 1
ATOM 1197 C CA . LEU A 1 166 ? -10.927 9.337 12.155 1.00 96.94 166 LEU A CA 1
ATOM 1198 C C . LEU A 1 166 ? -12.210 8.613 12.574 1.00 96.94 166 LEU A C 1
ATOM 1200 O O . LEU A 1 166 ? -12.235 7.383 12.578 1.00 96.94 166 LEU A O 1
ATOM 1204 N N . GLU A 1 167 ? -13.280 9.356 12.855 1.00 97.69 167 GLU A N 1
ATOM 1205 C CA . GLU A 1 167 ? -14.583 8.781 13.203 1.00 97.69 167 GLU A CA 1
ATOM 1206 C C . GLU A 1 167 ? -15.167 7.976 12.040 1.00 97.69 167 GLU A C 1
ATOM 1208 O O . GLU A 1 167 ? -15.604 6.838 12.227 1.00 97.69 167 GLU A O 1
ATOM 1213 N N . LYS A 1 168 ? -15.077 8.491 10.808 1.00 98.25 168 LYS A N 1
ATOM 1214 C CA . LYS A 1 168 ? -15.529 7.763 9.620 1.00 98.25 168 LYS A CA 1
ATOM 1215 C C . LYS A 1 168 ? -14.759 6.460 9.421 1.00 98.25 168 LYS A C 1
ATOM 1217 O O . LYS A 1 168 ? -15.377 5.432 9.149 1.00 98.25 168 LYS A O 1
ATOM 1222 N N . ALA A 1 169 ? -13.436 6.478 9.578 1.00 98.19 169 ALA A N 1
ATOM 1223 C CA . ALA A 1 169 ? -12.608 5.282 9.444 1.00 98.19 169 ALA A CA 1
ATOM 1224 C C . ALA A 1 169 ? -12.921 4.233 10.522 1.00 98.19 169 ALA A C 1
ATOM 1226 O O . ALA A 1 169 ? -12.996 3.042 10.217 1.00 98.19 169 ALA A O 1
ATOM 1227 N N . ARG A 1 170 ? -13.153 4.670 11.769 1.00 98.19 170 ARG A N 1
ATOM 1228 C CA . ARG A 1 170 ? -13.585 3.795 12.873 1.00 98.19 170 ARG A CA 1
ATOM 1229 C C . ARG A 1 170 ? -14.930 3.150 12.562 1.00 98.19 170 ARG A C 1
ATOM 1231 O O . ARG A 1 170 ? -15.044 1.928 12.642 1.00 98.19 170 ARG A O 1
ATOM 1238 N N . GLN A 1 171 ? -15.905 3.951 12.132 1.00 98.38 171 GLN A N 1
ATOM 1239 C CA . GLN A 1 171 ? -17.224 3.459 11.744 1.00 98.38 171 GLN A CA 1
ATOM 1240 C C . GLN A 1 171 ? -17.124 2.443 10.602 1.00 98.38 171 GLN A C 1
ATOM 1242 O O . GLN A 1 171 ? -17.666 1.352 10.714 1.00 98.38 171 GLN A O 1
ATOM 1247 N N . MET A 1 172 ? -16.356 2.738 9.550 1.00 98.25 172 MET A N 1
ATOM 1248 C CA . MET A 1 172 ? -16.150 1.806 8.436 1.00 98.25 172 MET A CA 1
ATOM 1249 C C . MET A 1 172 ? -15.522 0.484 8.886 1.00 98.25 172 MET A C 1
ATOM 1251 O O . MET A 1 172 ? -15.940 -0.581 8.438 1.00 98.25 172 MET A O 1
ATOM 1255 N N . ALA A 1 173 ? -14.537 0.525 9.787 1.00 97.81 173 ALA A N 1
ATOM 1256 C CA . ALA A 1 173 ? -13.902 -0.684 10.301 1.00 97.81 173 ALA A CA 1
ATOM 1257 C C . ALA A 1 173 ? -14.903 -1.562 11.083 1.00 97.81 173 ALA A C 1
ATOM 1259 O O . ALA A 1 173 ? -14.895 -2.789 10.948 1.00 97.81 173 ALA A O 1
ATOM 1260 N N . LEU A 1 174 ? -15.802 -0.934 11.849 1.00 98.38 174 LEU A N 1
ATOM 1261 C CA . LEU A 1 174 ? -16.896 -1.608 12.553 1.00 98.38 174 LEU A CA 1
ATOM 1262 C C . LEU A 1 174 ? -17.985 -2.119 11.601 1.00 98.38 174 LEU A C 1
ATOM 1264 O O . LEU A 1 174 ? -18.480 -3.225 11.802 1.00 98.38 174 LEU A O 1
ATOM 1268 N N . ASP A 1 175 ? -18.319 -1.378 10.545 1.00 98.12 175 ASP A N 1
ATOM 1269 C CA . ASP A 1 175 ? -19.296 -1.795 9.533 1.00 98.12 175 ASP A CA 1
ATOM 1270 C C . ASP A 1 175 ? -18.808 -3.035 8.770 1.00 98.12 175 ASP A C 1
ATOM 1272 O O . ASP A 1 175 ? -19.570 -3.980 8.547 1.00 98.12 175 ASP A O 1
ATOM 1276 N N . ILE A 1 176 ? -17.515 -3.078 8.418 1.00 97.00 176 ILE A N 1
ATOM 1277 C CA . ILE A 1 176 ? -16.899 -4.256 7.791 1.00 97.00 176 ILE A CA 1
ATOM 1278 C C . ILE A 1 176 ? -17.008 -5.459 8.729 1.00 97.00 176 ILE A C 1
ATOM 1280 O O . ILE A 1 176 ? -17.425 -6.533 8.291 1.00 97.00 176 ILE A O 1
ATOM 1284 N N . LEU A 1 177 ? -16.688 -5.281 10.015 1.00 96.88 177 LEU A N 1
ATOM 1285 C CA . LEU A 1 177 ? -16.821 -6.339 11.017 1.00 96.88 177 LEU A CA 1
ATOM 1286 C C . LEU A 1 177 ? -18.272 -6.831 11.130 1.00 96.88 177 LEU A C 1
ATOM 1288 O O . LEU A 1 177 ? -18.525 -8.034 11.087 1.00 96.88 177 LEU A O 1
ATOM 1292 N N . ALA A 1 178 ? -19.223 -5.902 11.248 1.00 97.62 178 ALA A N 1
ATOM 1293 C CA . ALA A 1 178 ? -20.645 -6.193 11.407 1.00 97.62 178 ALA A CA 1
ATOM 1294 C C . ALA A 1 178 ? -21.248 -6.888 10.178 1.00 97.62 178 ALA A C 1
ATOM 1296 O O . ALA A 1 178 ? -22.208 -7.645 10.312 1.00 97.62 178 ALA A O 1
ATOM 1297 N N . SER A 1 179 ? -20.672 -6.682 8.988 1.00 96.50 179 SER A N 1
ATOM 1298 C CA . SER A 1 179 ? -21.128 -7.343 7.761 1.00 96.50 179 SER A CA 1
ATOM 1299 C C . SER A 1 179 ? -21.008 -8.871 7.808 1.00 96.50 179 SER A C 1
ATOM 1301 O O . SER A 1 179 ? -21.690 -9.554 7.042 1.00 96.50 179 SER A O 1
ATOM 1303 N N . GLY A 1 180 ? -20.114 -9.410 8.649 1.00 92.81 180 GLY A N 1
ATOM 1304 C CA . GLY A 1 180 ? -19.832 -10.845 8.752 1.00 92.81 180 GLY A CA 1
ATOM 1305 C C . GLY A 1 180 ? -19.253 -11.474 7.477 1.00 92.81 180 GLY A C 1
ATOM 1306 O O . GLY A 1 180 ? -19.087 -12.692 7.414 1.00 92.81 180 GLY A O 1
ATOM 1307 N N . LYS A 1 181 ? -18.956 -10.672 6.446 1.00 91.94 181 LYS A N 1
ATOM 1308 C CA . LYS A 1 181 ? -18.398 -11.157 5.183 1.00 91.94 181 LYS A CA 1
ATOM 1309 C C . LYS A 1 181 ? -16.913 -11.487 5.360 1.00 91.94 181 LYS A C 1
ATOM 1311 O O . LYS A 1 181 ? -16.212 -10.764 6.069 1.00 91.94 181 LYS A O 1
ATOM 1316 N N . PRO A 1 182 ? -16.401 -12.532 4.687 1.00 90.06 182 PRO A N 1
ATOM 1317 C CA . PRO A 1 182 ? -14.970 -12.794 4.664 1.00 90.06 182 PRO A CA 1
ATOM 1318 C C . PRO A 1 182 ? -14.194 -11.577 4.150 1.00 90.06 182 PRO A C 1
ATOM 1320 O O . PRO A 1 182 ? -14.571 -10.981 3.138 1.00 90.06 182 PRO A O 1
ATOM 1323 N N . LEU A 1 183 ? -13.091 -11.235 4.819 1.00 91.19 183 LEU A N 1
ATOM 1324 C CA . LEU A 1 183 ? -12.156 -10.230 4.322 1.00 91.19 183 LEU A CA 1
ATOM 1325 C C . LEU A 1 183 ? -11.477 -10.772 3.060 1.00 91.19 183 LEU A C 1
ATOM 1327 O O . LEU A 1 183 ? -10.939 -11.881 3.051 1.00 91.19 183 LEU A O 1
ATOM 1331 N N . VAL A 1 184 ? -11.541 -10.001 1.976 1.00 89.50 184 VAL A N 1
ATOM 1332 C CA . VAL A 1 184 ? -11.004 -10.405 0.674 1.00 89.50 184 VAL A CA 1
ATOM 1333 C C . VAL A 1 184 ? -9.702 -9.668 0.423 1.00 89.50 184 VAL A C 1
ATOM 1335 O O . VAL A 1 184 ? -9.690 -8.444 0.308 1.00 89.50 184 VAL A O 1
ATOM 1338 N N . SER A 1 185 ? -8.623 -10.438 0.290 1.00 91.50 185 SER A N 1
ATOM 1339 C CA . SER A 1 185 ? -7.318 -9.926 -0.119 1.00 91.50 185 SER A CA 1
ATOM 1340 C C . SER A 1 185 ? -7.411 -9.152 -1.434 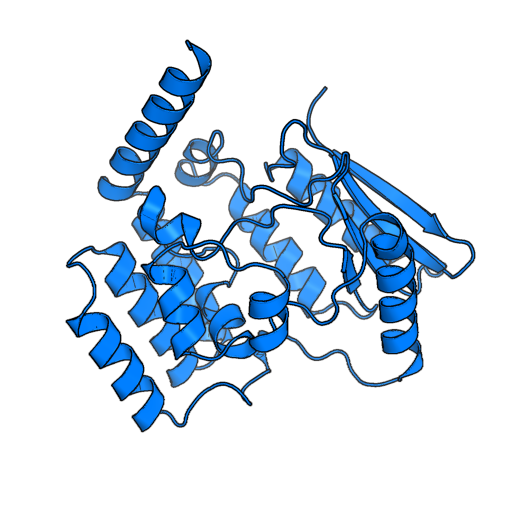1.00 91.50 185 SER A C 1
ATOM 1342 O O . SER A 1 185 ? -8.075 -9.584 -2.384 1.00 91.50 185 SER A O 1
ATOM 1344 N N . SER A 1 186 ? -6.692 -8.034 -1.516 1.00 89.81 186 SER A N 1
ATOM 1345 C CA . SER A 1 186 ? -6.640 -7.203 -2.724 1.00 89.81 186 SER A CA 1
ATOM 1346 C C . SER A 1 186 ? -6.086 -7.971 -3.932 1.00 89.81 186 SER A C 1
ATOM 1348 O O . SER A 1 186 ? -6.532 -7.763 -5.059 1.00 89.81 186 SER A O 1
ATOM 1350 N N . LEU A 1 187 ? -5.190 -8.933 -3.698 1.00 92.31 187 LEU A N 1
ATOM 1351 C CA . LEU A 1 187 ? -4.600 -9.795 -4.726 1.00 92.31 187 LEU A CA 1
ATOM 1352 C C . LEU A 1 187 ? -5.624 -10.732 -5.376 1.00 92.31 187 LEU A C 1
ATOM 1354 O O . LEU A 1 187 ? -5.452 -11.131 -6.527 1.00 92.31 187 LEU A O 1
ATOM 1358 N N . LYS A 1 188 ? -6.703 -11.063 -4.656 1.00 92.06 188 LYS A N 1
ATOM 1359 C CA . LYS A 1 188 ? -7.786 -11.927 -5.146 1.00 92.06 188 LYS A CA 1
ATOM 1360 C C . LYS A 1 188 ? -8.846 -11.164 -5.942 1.00 92.06 188 LYS A C 1
ATOM 1362 O O . LYS A 1 188 ? -9.712 -11.796 -6.543 1.00 92.06 188 LYS A O 1
ATOM 1367 N N . LYS A 1 189 ? -8.799 -9.829 -5.956 1.00 92.25 189 LYS A N 1
ATOM 1368 C CA . LYS A 1 189 ? -9.690 -9.012 -6.785 1.00 92.25 189 LYS A CA 1
ATOM 1369 C C . LYS A 1 189 ? -9.262 -9.137 -8.245 1.00 92.25 189 LYS A C 1
ATOM 1371 O O . LYS A 1 189 ? -8.114 -8.866 -8.583 1.00 92.25 189 LYS A O 1
ATOM 1376 N N . ALA A 1 190 ? -10.177 -9.577 -9.097 1.00 91.06 190 ALA A N 1
ATOM 1377 C CA . ALA A 1 190 ? -9.942 -9.749 -10.531 1.00 91.06 190 ALA A CA 1
ATOM 1378 C C . ALA A 1 190 ? -11.020 -9.064 -11.384 1.00 91.06 190 ALA A C 1
ATOM 1380 O O . ALA A 1 190 ? -10.933 -9.073 -12.605 1.00 91.06 190 ALA A O 1
ATOM 1381 N N . ASP A 1 191 ? -12.011 -8.433 -10.752 1.00 94.19 191 ASP A N 1
ATOM 1382 C CA . ASP A 1 191 ? -13.122 -7.730 -11.401 1.00 94.19 191 ASP A CA 1
ATOM 1383 C C . ASP A 1 191 ? -12.669 -6.537 -12.254 1.00 94.19 191 ASP A C 1
ATOM 1385 O O . ASP A 1 191 ? -13.349 -6.169 -13.209 1.00 94.19 191 ASP A O 1
ATOM 1389 N N . LYS A 1 192 ? -11.500 -5.965 -11.941 1.00 95.19 192 LYS A N 1
ATOM 1390 C CA . LYS A 1 192 ? -10.877 -4.862 -12.688 1.00 95.19 192 LYS A CA 1
ATOM 1391 C C . LYS A 1 192 ? -9.710 -5.289 -13.585 1.00 95.19 192 LYS A C 1
ATOM 1393 O O . LYS A 1 192 ? -9.021 -4.425 -14.121 1.00 95.19 192 LYS A O 1
ATOM 1398 N N . ILE A 1 193 ? -9.472 -6.593 -13.731 1.00 95.94 193 ILE A N 1
ATOM 1399 C CA . ILE A 1 193 ? -8.469 -7.128 -14.657 1.00 95.94 193 ILE A CA 1
ATOM 1400 C C . ILE A 1 193 ? -9.178 -7.585 -15.927 1.00 95.94 193 ILE A C 1
ATOM 1402 O O . ILE A 1 193 ? -10.088 -8.413 -15.892 1.00 95.94 193 ILE A O 1
ATOM 1406 N N . GLU A 1 194 ? -8.764 -7.037 -17.062 1.00 95.94 194 GLU A N 1
ATOM 1407 C CA . GLU A 1 194 ? -9.319 -7.387 -18.360 1.00 95.94 194 GLU A CA 1
ATOM 1408 C C . GLU A 1 194 ? -8.977 -8.837 -18.743 1.00 95.94 194 GLU A C 1
ATOM 1410 O O . GLU A 1 194 ? -7.956 -9.381 -18.308 1.00 95.94 194 GLU A O 1
ATOM 1415 N N . PRO A 1 195 ? -9.772 -9.471 -19.628 1.00 96.94 195 PRO A N 1
ATOM 1416 C CA . PRO A 1 195 ? -9.387 -10.740 -20.231 1.00 96.94 195 PRO A CA 1
ATOM 1417 C C . PRO A 1 195 ? -7.974 -10.669 -20.818 1.00 96.94 195 PRO A C 1
ATOM 1419 O O . PRO A 1 195 ? -7.601 -9.660 -21.419 1.00 96.94 195 PRO A O 1
ATOM 1422 N N . LEU A 1 196 ? -7.206 -11.757 -20.697 1.00 97.06 196 LEU A N 1
ATOM 1423 C CA . LEU A 1 196 ? -5.764 -11.775 -20.978 1.00 97.06 196 LEU A CA 1
ATOM 1424 C C . LEU A 1 196 ? -5.371 -11.139 -22.324 1.00 97.06 196 LEU A C 1
ATOM 1426 O O . LEU A 1 196 ? -4.401 -10.387 -22.390 1.00 97.06 196 LEU A O 1
ATOM 1430 N N . GLY A 1 197 ? -6.126 -11.408 -23.395 1.00 98.06 197 GLY A N 1
ATOM 1431 C CA . GLY A 1 197 ? -5.876 -10.798 -24.705 1.00 98.06 197 GLY A CA 1
ATOM 1432 C C . GLY A 1 197 ? -5.940 -9.269 -24.660 1.00 98.06 197 GLY A C 1
ATOM 1433 O O . GLY A 1 197 ? -5.033 -8.597 -25.145 1.00 98.06 197 GLY A O 1
ATOM 1434 N N . LYS A 1 198 ? -6.956 -8.718 -23.987 1.00 98.19 198 LYS A N 1
ATOM 1435 C CA . LYS A 1 198 ? -7.128 -7.273 -23.844 1.00 98.19 198 LYS A CA 1
ATOM 1436 C C . LYS A 1 198 ? -6.094 -6.651 -22.908 1.00 98.19 198 LYS A C 1
ATOM 1438 O O . LYS A 1 198 ? -5.566 -5.584 -23.213 1.00 98.19 198 LYS A O 1
ATOM 1443 N N . ALA A 1 199 ? -5.762 -7.329 -21.810 1.00 97.94 199 ALA A N 1
ATOM 1444 C CA . ALA A 1 199 ? -4.704 -6.887 -20.905 1.00 97.94 199 ALA A CA 1
ATOM 1445 C C . ALA A 1 199 ? -3.355 -6.754 -21.637 1.00 97.94 199 ALA A C 1
ATOM 1447 O O . ALA A 1 199 ? -2.663 -5.745 -21.498 1.00 97.94 199 ALA A O 1
ATOM 1448 N N . ARG A 1 200 ? -3.018 -7.725 -22.498 1.00 98.25 200 ARG A N 1
ATOM 1449 C CA . ARG A 1 200 ? -1.813 -7.685 -23.344 1.00 98.25 200 ARG A CA 1
ATOM 1450 C C . ARG A 1 200 ? -1.815 -6.541 -24.345 1.00 98.25 200 ARG A C 1
ATOM 1452 O O . ARG A 1 200 ? -0.780 -5.909 -24.529 1.00 98.25 200 ARG A O 1
ATOM 1459 N N . GLU A 1 201 ? -2.949 -6.249 -24.978 1.00 98.31 201 GLU A N 1
ATOM 1460 C CA . GLU A 1 201 ? -3.070 -5.075 -25.854 1.00 98.31 201 GLU A CA 1
ATOM 1461 C C . GLU A 1 201 ? -2.746 -3.781 -25.098 1.00 98.31 201 GLU A C 1
ATOM 1463 O O . GLU A 1 201 ? -1.945 -2.979 -25.577 1.00 98.31 201 GLU A O 1
ATOM 1468 N N . ILE A 1 202 ? -3.320 -3.606 -23.902 1.00 98.25 202 ILE A N 1
ATOM 1469 C CA . ILE A 1 202 ? -3.100 -2.426 -23.054 1.00 98.25 202 ILE A CA 1
ATOM 1470 C C . ILE A 1 202 ? -1.616 -2.301 -22.678 1.00 98.25 202 ILE A C 1
ATOM 1472 O O . ILE A 1 202 ? -1.024 -1.231 -22.830 1.00 98.25 202 ILE A O 1
ATOM 1476 N N . LEU A 1 203 ? -0.995 -3.395 -22.233 1.00 97.94 203 LEU A N 1
ATOM 1477 C CA . LEU A 1 203 ? 0.422 -3.429 -21.863 1.00 97.94 203 LEU A CA 1
ATOM 1478 C C . LEU A 1 203 ? 1.340 -3.153 -23.060 1.00 97.94 203 LEU A C 1
ATOM 1480 O O . LEU A 1 203 ? 2.282 -2.371 -22.945 1.00 97.94 203 LEU A O 1
ATOM 1484 N N . ASN A 1 204 ? 1.055 -3.730 -24.228 1.00 97.62 204 ASN A N 1
ATOM 1485 C CA . ASN A 1 204 ? 1.835 -3.492 -25.444 1.00 97.62 204 ASN A CA 1
ATOM 1486 C C . ASN A 1 204 ? 1.716 -2.046 -25.929 1.00 97.62 204 ASN A C 1
ATOM 1488 O O . ASN A 1 204 ? 2.717 -1.445 -26.324 1.00 97.62 204 ASN A O 1
ATOM 1492 N N . GLN A 1 205 ? 0.521 -1.460 -25.843 1.00 97.31 205 GLN A N 1
ATOM 1493 C CA . GLN A 1 205 ? 0.328 -0.042 -26.122 1.00 97.31 205 GLN A CA 1
ATOM 1494 C C . GLN A 1 205 ? 1.149 0.823 -25.157 1.00 97.31 205 GLN A C 1
ATOM 1496 O O . GLN A 1 205 ? 1.834 1.746 -25.599 1.00 97.31 205 GLN A O 1
ATOM 1501 N N . ALA A 1 206 ? 1.136 0.503 -23.860 1.00 96.19 206 ALA A N 1
ATOM 1502 C CA . ALA A 1 206 ? 1.939 1.205 -22.864 1.00 96.19 206 ALA A CA 1
ATOM 1503 C C . ALA A 1 206 ? 3.445 1.094 -23.153 1.00 96.19 206 ALA A C 1
ATOM 1505 O O . ALA A 1 206 ? 4.139 2.108 -23.136 1.00 96.19 206 ALA A O 1
ATOM 1506 N N . ARG A 1 207 ? 3.943 -0.101 -23.508 1.00 95.81 207 ARG A N 1
ATOM 1507 C CA . ARG A 1 207 ? 5.345 -0.318 -23.917 1.00 95.81 207 ARG A CA 1
ATOM 1508 C C . ARG A 1 207 ? 5.736 0.544 -25.119 1.00 95.81 207 ARG A C 1
ATOM 1510 O O . ARG A 1 207 ? 6.840 1.075 -25.139 1.00 95.81 207 ARG A O 1
ATOM 1517 N N . GLY A 1 208 ? 4.844 0.697 -26.100 1.00 94.69 208 GLY A N 1
ATOM 1518 C CA . GLY A 1 208 ? 5.089 1.512 -27.296 1.00 94.69 208 GLY A CA 1
ATOM 1519 C C . GLY A 1 208 ? 5.110 3.025 -27.043 1.00 94.69 208 GLY A C 1
ATOM 1520 O O . GLY A 1 208 ? 5.718 3.758 -27.817 1.00 94.69 208 GLY A O 1
ATOM 1521 N N . GLN A 1 209 ? 4.460 3.496 -25.975 1.00 92.12 209 GLN A N 1
ATOM 1522 C CA . GLN A 1 209 ? 4.400 4.918 -25.600 1.00 92.12 209 GLN A CA 1
ATOM 1523 C C . GLN A 1 209 ? 5.402 5.298 -24.501 1.00 92.12 209 GLN A C 1
ATOM 1525 O O . GLN A 1 209 ? 5.670 6.479 -24.281 1.00 92.12 209 GLN A O 1
ATOM 1530 N N . ALA A 1 210 ? 5.924 4.307 -23.783 1.00 89.75 210 ALA A N 1
ATOM 1531 C CA . ALA A 1 210 ? 6.829 4.498 -22.668 1.00 89.75 210 ALA A CA 1
ATOM 1532 C C . ALA A 1 210 ? 8.237 4.934 -23.119 1.00 89.75 210 ALA A C 1
ATOM 1534 O O . ALA A 1 210 ? 8.740 4.461 -24.143 1.00 89.75 210 ALA A O 1
ATOM 1535 N N . PRO A 1 211 ? 8.935 5.764 -22.319 1.00 88.12 211 PRO A N 1
ATOM 1536 C CA . PRO A 1 211 ? 10.367 5.975 -22.485 1.00 88.12 211 PRO A CA 1
ATOM 1537 C C . PRO A 1 211 ? 11.137 4.648 -22.474 1.00 88.12 211 PRO A C 1
ATOM 1539 O O . PRO A 1 211 ? 10.792 3.717 -21.742 1.00 88.12 211 PRO A O 1
ATOM 1542 N N . ASN A 1 212 ? 12.224 4.574 -23.246 1.00 89.62 212 ASN A N 1
ATOM 1543 C CA . ASN A 1 212 ? 13.079 3.389 -23.328 1.00 89.62 212 ASN A CA 1
ATOM 1544 C C . ASN A 1 212 ? 13.991 3.249 -22.092 1.00 89.62 212 ASN A C 1
ATOM 1546 O O . ASN A 1 212 ? 15.214 3.314 -22.197 1.00 89.62 212 ASN A O 1
ATOM 1550 N N . LEU A 1 213 ? 13.387 3.079 -20.916 1.00 90.44 213 LEU A N 1
ATOM 1551 C CA . LEU A 1 213 ? 14.066 2.926 -19.632 1.00 90.44 213 LEU A CA 1
ATOM 1552 C C . LEU A 1 213 ? 13.820 1.523 -19.069 1.00 90.44 213 LEU A C 1
ATOM 1554 O O . LEU A 1 213 ? 12.697 1.016 -19.098 1.00 90.44 213 LEU A O 1
ATOM 1558 N N . GLN A 1 214 ? 14.874 0.897 -18.537 1.00 93.12 214 GLN A N 1
ATOM 1559 C CA . GLN A 1 214 ? 14.833 -0.490 -18.062 1.00 93.12 214 GLN A CA 1
ATOM 1560 C C . GLN A 1 214 ? 13.752 -0.715 -16.995 1.00 93.12 214 GLN A C 1
ATOM 1562 O O . GLN A 1 214 ? 12.983 -1.665 -17.100 1.00 93.12 214 GLN A O 1
ATOM 1567 N N . HIS A 1 215 ? 13.665 0.164 -15.996 1.00 93.25 215 HIS A N 1
ATOM 1568 C CA . HIS A 1 215 ? 12.705 0.038 -14.897 1.00 93.25 215 HIS A CA 1
ATOM 1569 C C . HIS A 1 215 ? 11.250 0.220 -15.347 1.00 93.25 215 HIS A C 1
ATOM 1571 O O . HIS A 1 215 ? 10.366 -0.426 -14.796 1.00 93.25 215 HIS A O 1
ATOM 1577 N N . ILE A 1 216 ? 10.994 1.026 -16.386 1.00 93.75 216 ILE A N 1
ATOM 1578 C CA . ILE A 1 216 ? 9.650 1.182 -16.959 1.00 93.75 216 ILE A CA 1
ATOM 1579 C C . ILE A 1 216 ? 9.206 -0.106 -17.655 1.00 93.75 216 ILE A C 1
ATOM 1581 O O . ILE A 1 216 ? 8.105 -0.593 -17.404 1.00 93.75 216 ILE A O 1
ATOM 1585 N N . LYS A 1 217 ? 10.072 -0.690 -18.492 1.00 95.06 217 LYS A N 1
ATOM 1586 C CA . LYS A 1 217 ? 9.786 -1.975 -19.151 1.00 95.06 217 LYS A CA 1
ATOM 1587 C C . LYS A 1 217 ? 9.563 -3.078 -18.124 1.00 95.06 217 LYS A C 1
ATOM 1589 O O . LYS A 1 217 ? 8.538 -3.747 -18.159 1.00 95.06 217 LYS A O 1
ATOM 1594 N N . ALA A 1 218 ? 10.471 -3.172 -17.156 1.00 96.75 218 ALA A N 1
ATOM 1595 C CA . ALA A 1 218 ? 10.390 -4.141 -16.076 1.00 96.75 218 ALA A CA 1
ATOM 1596 C C . ALA A 1 218 ? 9.096 -3.996 -15.255 1.00 96.75 218 ALA A C 1
ATOM 1598 O O . ALA A 1 218 ? 8.496 -5.000 -14.890 1.00 96.75 218 ALA A O 1
ATOM 1599 N N . CYS A 1 219 ? 8.625 -2.767 -15.011 1.00 96.94 219 CYS A N 1
ATOM 1600 C CA . CYS A 1 219 ? 7.347 -2.521 -14.341 1.00 96.94 219 CYS A CA 1
ATOM 1601 C C . CYS A 1 219 ? 6.176 -3.159 -15.103 1.00 96.94 219 CYS A C 1
ATOM 1603 O O . CYS A 1 219 ? 5.392 -3.903 -14.517 1.00 96.94 219 CYS A O 1
ATOM 1605 N N . LEU A 1 220 ? 6.090 -2.918 -16.415 1.00 97.56 220 LEU A N 1
ATOM 1606 C CA . LEU A 1 220 ? 5.038 -3.479 -17.269 1.00 97.56 220 LEU A CA 1
ATOM 1607 C C . LEU A 1 220 ? 5.130 -5.007 -17.370 1.00 97.56 220 LEU A C 1
ATOM 1609 O O . LEU A 1 220 ? 4.106 -5.684 -17.313 1.00 97.56 220 LEU A O 1
ATOM 1613 N N . ASP A 1 221 ? 6.343 -5.549 -17.471 1.00 97.69 221 ASP A N 1
ATOM 1614 C CA . ASP A 1 221 ? 6.574 -6.994 -17.557 1.00 97.69 221 ASP A CA 1
ATOM 1615 C C . ASP A 1 221 ? 6.166 -7.710 -16.259 1.00 97.69 221 ASP A C 1
ATOM 1617 O O . ASP A 1 221 ? 5.518 -8.751 -16.307 1.00 97.69 221 ASP A O 1
ATOM 1621 N N . VAL A 1 222 ? 6.460 -7.126 -15.093 1.00 98.31 222 VAL A N 1
ATOM 1622 C CA . VAL A 1 222 ? 6.052 -7.669 -13.783 1.00 98.31 222 VAL A CA 1
ATOM 1623 C C . VAL A 1 222 ? 4.532 -7.623 -13.591 1.00 98.31 222 VAL A C 1
ATOM 1625 O O . VAL A 1 222 ? 3.953 -8.544 -13.009 1.00 98.31 222 VAL A O 1
ATOM 1628 N N . ILE A 1 223 ? 3.861 -6.576 -14.082 1.00 97.88 223 ILE A N 1
ATOM 1629 C CA . ILE A 1 223 ? 2.391 -6.528 -14.095 1.00 97.88 223 ILE A CA 1
ATOM 1630 C C . ILE A 1 223 ? 1.844 -7.666 -14.964 1.00 97.88 223 ILE A C 1
ATOM 1632 O O . ILE A 1 223 ? 0.950 -8.390 -14.527 1.00 97.88 223 ILE A O 1
ATOM 1636 N N . GLU A 1 224 ? 2.386 -7.844 -16.175 1.00 98.31 224 GLU A N 1
ATOM 1637 C CA . GLU A 1 224 ? 1.953 -8.915 -17.079 1.00 98.31 224 GLU A CA 1
ATOM 1638 C C . GLU A 1 224 ? 2.146 -10.298 -16.454 1.00 98.31 224 GLU A C 1
ATOM 1640 O O . GLU A 1 224 ? 1.223 -11.110 -16.493 1.00 98.31 224 GLU A O 1
ATOM 1645 N N . GLU A 1 225 ? 3.296 -10.546 -15.823 1.00 98.44 225 GLU A N 1
ATOM 1646 C CA . GLU A 1 225 ? 3.612 -11.811 -15.151 1.00 98.44 225 GLU A CA 1
ATOM 1647 C C . GLU A 1 225 ? 2.506 -12.206 -14.163 1.00 98.44 225 GLU A C 1
ATOM 1649 O O . GLU A 1 225 ? 2.000 -13.329 -14.188 1.00 98.44 225 GLU A O 1
ATOM 1654 N N . GLY A 1 226 ? 2.061 -11.254 -13.339 1.00 97.88 226 GLY A N 1
ATOM 1655 C CA . GLY A 1 226 ? 1.013 -11.494 -12.353 1.00 97.88 226 GLY A CA 1
ATOM 1656 C C . GLY A 1 226 ? -0.409 -11.567 -12.911 1.00 97.88 226 GLY A C 1
ATOM 1657 O O . GLY A 1 226 ? -1.312 -12.039 -12.215 1.00 97.88 226 GLY A O 1
ATOM 1658 N N . ILE A 1 227 ? -0.634 -11.115 -14.147 1.00 97.62 227 ILE A N 1
ATOM 1659 C CA . ILE A 1 227 ? -1.890 -11.328 -14.883 1.00 97.62 227 ILE A CA 1
ATOM 1660 C C . ILE A 1 227 ? -1.892 -12.716 -15.532 1.00 97.62 227 ILE A C 1
ATOM 1662 O O . ILE A 1 227 ? -2.908 -13.404 -15.493 1.00 97.62 227 ILE A O 1
ATOM 1666 N N . VAL A 1 228 ? -0.765 -13.136 -16.113 1.00 97.81 228 VAL A N 1
ATOM 1667 C CA . VAL A 1 228 ? -0.637 -14.410 -16.838 1.00 97.81 228 VAL A CA 1
ATOM 1668 C C . VAL A 1 228 ? -0.602 -15.596 -15.878 1.00 97.81 228 VAL A C 1
ATOM 1670 O O . VAL A 1 228 ? -1.317 -16.573 -16.089 1.00 97.81 228 VAL A O 1
ATOM 1673 N N . TRP A 1 229 ? 0.219 -15.512 -14.831 1.00 97.69 229 TRP A N 1
ATOM 1674 C CA . TRP A 1 229 ? 0.523 -16.641 -13.944 1.00 97.69 229 TRP A CA 1
ATOM 1675 C C . TRP A 1 229 ? -0.083 -16.507 -12.546 1.00 97.69 229 TRP A C 1
ATOM 1677 O O . TRP A 1 229 ? 0.003 -17.430 -11.739 1.00 97.69 229 TRP A O 1
ATOM 1687 N N . GLY A 1 230 ? -0.736 -15.378 -12.272 1.00 96.81 230 GLY A N 1
ATOM 1688 C CA . GLY A 1 230 ? -1.404 -15.098 -11.008 1.00 96.81 230 GLY A CA 1
ATOM 1689 C C . GLY A 1 230 ? -0.599 -14.191 -10.067 1.00 96.81 230 GLY A C 1
ATOM 1690 O O . GLY A 1 230 ? 0.620 -14.054 -10.191 1.00 96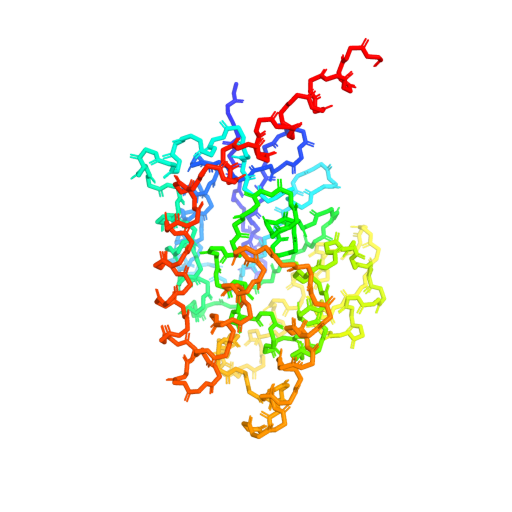.81 230 GLY A O 1
ATOM 1691 N N . PRO A 1 231 ? -1.287 -13.550 -9.103 1.00 95.31 231 PRO A N 1
ATOM 1692 C CA . PRO A 1 231 ? -0.726 -12.479 -8.278 1.00 95.31 231 PRO A CA 1
ATOM 1693 C C . PRO A 1 231 ? 0.484 -12.908 -7.449 1.00 95.31 231 PRO A C 1
ATOM 1695 O O . PRO A 1 231 ? 1.407 -12.117 -7.300 1.00 95.31 231 PRO A O 1
ATOM 1698 N N . ASP A 1 232 ? 0.508 -14.135 -6.929 1.00 95.12 232 ASP A N 1
ATOM 1699 C CA . ASP A 1 232 ? 1.601 -14.609 -6.069 1.00 95.12 232 ASP A CA 1
ATOM 1700 C C . ASP A 1 232 ? 2.910 -14.795 -6.855 1.00 95.12 232 ASP A C 1
ATOM 1702 O O . ASP A 1 232 ? 3.999 -14.464 -6.371 1.00 95.12 232 ASP A O 1
ATOM 1706 N N . VAL A 1 233 ? 2.803 -15.254 -8.109 1.00 97.56 233 VAL A N 1
ATOM 1707 C CA . VAL A 1 233 ? 3.936 -15.315 -9.046 1.00 97.56 233 VAL A CA 1
ATOM 1708 C C . VAL A 1 233 ? 4.391 -13.899 -9.392 1.00 97.56 233 VAL A C 1
ATOM 1710 O O . VAL A 1 233 ? 5.582 -13.600 -9.314 1.00 97.56 233 VAL A O 1
ATOM 1713 N N . GLY A 1 234 ? 3.442 -13.000 -9.668 1.00 97.56 234 GLY A N 1
ATOM 1714 C CA . GLY A 1 234 ? 3.720 -11.582 -9.898 1.00 97.56 234 GLY A CA 1
ATOM 1715 C C . GLY A 1 234 ? 4.435 -10.909 -8.721 1.00 97.56 234 GLY A C 1
ATOM 1716 O O . GLY A 1 234 ? 5.401 -10.186 -8.934 1.00 97.56 234 GLY A O 1
ATOM 1717 N N . LEU A 1 235 ? 4.029 -11.182 -7.476 1.00 95.44 235 LEU A N 1
ATOM 1718 C CA . LEU A 1 235 ? 4.696 -10.670 -6.274 1.00 95.44 235 LEU A CA 1
ATOM 1719 C C . LEU A 1 235 ? 6.115 -11.219 -6.133 1.00 95.44 235 LEU A C 1
ATOM 1721 O O . LEU A 1 235 ? 7.034 -10.473 -5.806 1.00 95.44 235 LEU A O 1
ATOM 1725 N N . SER A 1 236 ? 6.311 -12.510 -6.399 1.00 96.06 236 SER A N 1
ATOM 1726 C CA . SER A 1 236 ? 7.646 -13.115 -6.387 1.00 96.06 236 SER A CA 1
ATOM 1727 C C . SER A 1 236 ? 8.551 -12.457 -7.429 1.00 96.06 236 SER A C 1
ATOM 1729 O O . SER A 1 236 ? 9.687 -12.089 -7.115 1.00 96.06 236 SER A O 1
ATOM 1731 N N . LYS A 1 237 ? 8.025 -12.221 -8.638 1.00 97.69 237 LYS A N 1
ATOM 1732 C CA . LYS A 1 237 ? 8.759 -11.538 -9.704 1.00 97.69 237 LYS A CA 1
ATOM 1733 C C . LYS A 1 237 ? 9.033 -10.073 -9.378 1.00 97.69 237 LYS A C 1
ATOM 1735 O O . LYS A 1 237 ? 10.129 -9.590 -9.644 1.00 97.69 237 LYS A O 1
ATOM 1740 N N . GLU A 1 238 ? 8.081 -9.380 -8.759 1.00 96.50 238 GLU A N 1
ATOM 1741 C CA . GLU A 1 238 ? 8.254 -8.006 -8.284 1.00 96.50 238 GLU A CA 1
ATOM 1742 C C . GLU A 1 238 ? 9.431 -7.913 -7.309 1.00 96.50 238 GLU A C 1
ATOM 1744 O O . GLU A 1 238 ? 10.321 -7.087 -7.497 1.00 96.50 238 GLU A O 1
ATOM 1749 N N . ARG A 1 239 ? 9.494 -8.808 -6.315 1.00 94.00 239 ARG A N 1
ATOM 1750 C CA . ARG A 1 239 ? 10.592 -8.847 -5.335 1.00 94.00 239 ARG A CA 1
ATOM 1751 C C . ARG A 1 239 ? 11.948 -9.067 -6.006 1.00 94.00 239 ARG A C 1
ATOM 1753 O O . ARG A 1 239 ? 12.905 -8.366 -5.687 1.00 94.00 239 ARG A O 1
ATOM 1760 N N . GLU A 1 240 ? 12.027 -10.013 -6.939 1.00 95.06 240 GLU A N 1
ATOM 1761 C CA . GLU A 1 240 ? 13.246 -10.308 -7.703 1.00 95.06 240 GLU A CA 1
ATOM 1762 C C . GLU A 1 240 ? 13.706 -9.088 -8.517 1.00 95.06 240 GLU A C 1
ATOM 1764 O O . GLU A 1 240 ? 14.841 -8.625 -8.386 1.00 95.06 240 GLU A O 1
ATOM 1769 N N . VAL A 1 241 ? 12.807 -8.533 -9.332 1.00 96.12 241 VAL A N 1
ATOM 1770 C CA . VAL A 1 241 ? 13.108 -7.422 -10.243 1.00 96.12 241 VAL A CA 1
ATOM 1771 C C . VAL A 1 241 ? 13.426 -6.143 -9.474 1.00 96.12 241 VAL A C 1
ATOM 1773 O O . VAL A 1 241 ? 14.355 -5.429 -9.851 1.00 96.12 241 VAL A O 1
ATOM 1776 N N . PHE A 1 242 ? 12.721 -5.874 -8.373 1.00 93.75 242 PHE A N 1
ATOM 1777 C CA . PHE A 1 242 ? 13.029 -4.764 -7.474 1.00 93.75 242 PHE A CA 1
ATOM 1778 C C . PHE A 1 242 ? 14.482 -4.829 -7.000 1.00 93.75 242 PHE A C 1
ATOM 1780 O O . PHE A 1 242 ? 15.205 -3.846 -7.122 1.00 93.75 242 PHE A O 1
ATOM 1787 N N . GLN A 1 243 ? 14.939 -5.992 -6.526 1.00 91.75 243 GLN A N 1
ATOM 1788 C CA . GLN A 1 243 ? 16.311 -6.174 -6.036 1.00 91.75 243 GLN A CA 1
ATOM 1789 C C . GLN A 1 243 ? 17.364 -6.002 -7.136 1.00 91.75 243 GLN A C 1
ATOM 1791 O O . GLN A 1 243 ? 18.442 -5.461 -6.880 1.00 91.75 243 GLN A O 1
ATOM 1796 N N . ILE A 1 244 ? 17.057 -6.430 -8.363 1.00 93.81 244 ILE A N 1
ATOM 1797 C CA . ILE A 1 244 ? 17.928 -6.211 -9.525 1.00 93.81 244 ILE A CA 1
ATOM 1798 C C . ILE A 1 244 ? 18.042 -4.710 -9.824 1.00 93.81 244 ILE A C 1
ATOM 1800 O O . ILE A 1 244 ? 19.150 -4.186 -9.947 1.00 93.81 244 ILE A O 1
ATOM 1804 N N . LEU A 1 245 ? 16.910 -4.005 -9.915 1.00 93.75 245 LEU A N 1
ATOM 1805 C CA . LEU A 1 245 ? 16.879 -2.577 -10.246 1.00 93.75 245 LEU A CA 1
ATOM 1806 C C . LEU A 1 245 ? 17.485 -1.708 -9.147 1.00 93.75 245 LEU A C 1
ATOM 1808 O O . LEU A 1 245 ? 18.208 -0.763 -9.459 1.00 93.75 245 LEU A O 1
ATOM 1812 N N . LEU A 1 246 ? 17.265 -2.060 -7.882 1.00 90.88 246 LEU A N 1
ATOM 1813 C CA . LEU A 1 246 ? 17.813 -1.360 -6.723 1.00 90.88 246 LEU A CA 1
ATOM 1814 C C . LEU A 1 246 ? 19.350 -1.292 -6.757 1.00 90.88 246 LEU A C 1
ATOM 1816 O O . LEU A 1 246 ? 19.940 -0.322 -6.290 1.00 90.88 246 LEU A O 1
ATOM 1820 N N . LYS A 1 247 ? 20.004 -2.304 -7.341 1.00 90.88 247 LYS A N 1
ATOM 1821 C CA . LYS A 1 247 ? 21.468 -2.379 -7.477 1.00 90.88 247 LYS A CA 1
ATOM 1822 C C . LYS A 1 247 ? 22.003 -1.742 -8.765 1.00 90.88 247 LYS A C 1
ATOM 1824 O O . LYS A 1 247 ? 23.222 -1.673 -8.937 1.00 90.88 247 LYS A O 1
ATOM 1829 N N . SER A 1 248 ? 21.122 -1.290 -9.659 1.00 92.56 248 SER A N 1
ATOM 1830 C CA . SER A 1 248 ? 21.496 -0.722 -10.957 1.00 92.56 248 SER A CA 1
ATOM 1831 C C . SER A 1 248 ? 22.136 0.662 -10.835 1.00 92.56 248 SER A C 1
ATOM 1833 O O . SER A 1 248 ? 21.833 1.435 -9.924 1.00 92.56 248 SER A O 1
ATOM 1835 N N . ASP A 1 249 ? 22.977 1.013 -11.808 1.00 91.31 249 ASP A N 1
ATOM 1836 C CA . ASP A 1 249 ? 23.585 2.347 -11.873 1.00 91.31 249 ASP A CA 1
ATOM 1837 C C . ASP A 1 249 ? 22.545 3.440 -12.143 1.00 91.31 249 ASP A C 1
ATOM 1839 O O . ASP A 1 249 ? 22.673 4.551 -11.635 1.00 91.31 249 ASP A O 1
ATOM 1843 N N . THR A 1 250 ? 21.465 3.114 -12.864 1.00 91.50 250 THR A N 1
ATOM 1844 C CA . THR A 1 250 ? 20.327 4.024 -13.052 1.00 91.50 250 THR A CA 1
ATOM 1845 C C . THR A 1 250 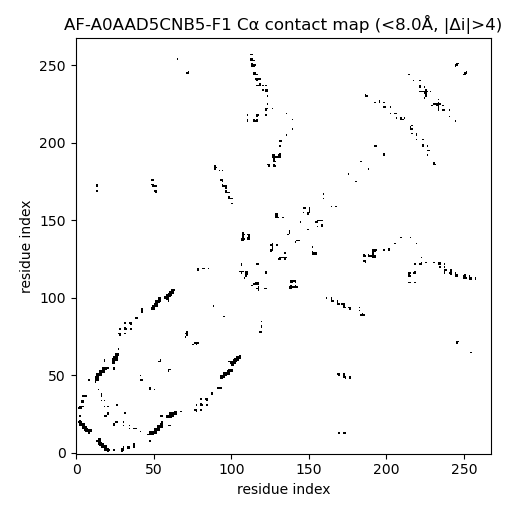? 19.682 4.388 -11.719 1.00 91.50 250 THR A C 1
ATOM 1847 O O . THR A 1 250 ? 19.458 5.570 -11.469 1.00 91.50 250 THR A O 1
ATOM 1850 N N . CYS A 1 251 ? 19.422 3.405 -10.849 1.00 90.25 251 CYS A N 1
ATOM 1851 C CA . CYS A 1 251 ? 18.862 3.669 -9.524 1.00 90.25 251 CYS A CA 1
ATOM 1852 C C . CYS A 1 251 ? 19.797 4.555 -8.698 1.00 90.25 251 CYS A C 1
ATOM 1854 O O . CYS A 1 251 ? 19.358 5.572 -8.166 1.00 90.25 251 CYS A O 1
ATOM 1856 N N . LYS A 1 252 ? 21.091 4.218 -8.641 1.00 88.38 252 LYS A N 1
ATOM 1857 C CA . LYS A 1 252 ? 22.088 5.014 -7.906 1.00 88.38 252 LYS A CA 1
ATOM 1858 C C . LYS A 1 252 ? 22.153 6.457 -8.412 1.00 88.38 252 LYS A C 1
ATOM 1860 O O . LYS A 1 252 ? 22.153 7.384 -7.609 1.00 88.38 252 LYS A O 1
ATOM 1865 N N . SER A 1 253 ? 22.167 6.654 -9.732 1.00 89.00 253 SER A N 1
ATOM 1866 C CA . SER A 1 253 ? 22.199 7.989 -10.341 1.00 89.00 253 SER A CA 1
ATOM 1867 C C . SER A 1 253 ? 20.966 8.810 -9.972 1.00 89.00 253 SER A C 1
ATOM 1869 O O . SER A 1 253 ? 21.102 9.926 -9.483 1.00 89.00 253 SER A O 1
ATOM 1871 N N . LEU A 1 254 ? 19.766 8.249 -10.149 1.00 87.62 254 LEU A N 1
ATOM 1872 C CA . LEU A 1 254 ? 18.513 8.965 -9.892 1.00 87.62 254 LEU A CA 1
ATOM 1873 C C . LEU A 1 254 ? 18.318 9.296 -8.406 1.00 87.62 254 LEU A C 1
ATOM 1875 O O . LEU A 1 254 ? 17.835 10.373 -8.062 1.00 87.62 254 LEU A O 1
ATOM 1879 N N . VAL A 1 255 ? 18.745 8.401 -7.513 1.00 85.00 255 VAL A N 1
ATOM 1880 C CA . VAL A 1 255 ? 18.771 8.656 -6.066 1.00 85.00 255 VAL A CA 1
ATOM 1881 C C . VAL A 1 255 ? 19.709 9.812 -5.730 1.00 85.00 255 VAL A C 1
ATOM 1883 O O . VAL A 1 255 ? 19.317 10.712 -4.987 1.00 85.00 255 VAL A O 1
ATOM 1886 N N . ASN A 1 256 ? 20.917 9.826 -6.296 1.00 85.19 256 ASN A N 1
ATOM 1887 C CA . ASN A 1 256 ? 21.865 10.920 -6.088 1.00 85.19 256 ASN A CA 1
ATOM 1888 C C . ASN A 1 256 ? 21.296 12.256 -6.585 1.00 85.19 256 ASN A C 1
ATOM 1890 O O . ASN A 1 256 ? 21.366 13.254 -5.865 1.00 85.19 256 ASN A O 1
ATOM 1894 N N . ASP A 1 257 ? 20.665 12.265 -7.763 1.00 85.50 257 ASP A N 1
ATOM 1895 C CA . ASP A 1 257 ? 19.999 13.449 -8.314 1.00 85.50 257 ASP A CA 1
ATOM 1896 C C . ASP A 1 257 ? 18.874 13.939 -7.392 1.00 85.50 257 ASP A C 1
ATOM 1898 O O . ASP A 1 257 ? 18.749 15.139 -7.130 1.00 85.50 257 ASP A O 1
ATOM 1902 N N . PHE A 1 258 ? 18.077 13.020 -6.843 1.00 81.56 258 PHE A N 1
ATOM 1903 C CA . PHE A 1 258 ? 17.015 13.346 -5.894 1.00 81.56 258 PHE A CA 1
ATOM 1904 C C . PHE A 1 258 ? 17.555 13.958 -4.596 1.00 81.56 258 PHE A C 1
ATOM 1906 O O . PHE A 1 258 ? 17.052 14.991 -4.141 1.00 81.56 258 PHE A O 1
ATOM 1913 N N . ILE A 1 259 ? 18.594 13.359 -4.008 1.00 78.94 259 ILE A N 1
ATOM 1914 C CA . ILE A 1 259 ? 19.231 13.856 -2.779 1.00 78.94 259 ILE A CA 1
ATOM 1915 C C . ILE A 1 259 ? 19.849 15.241 -3.018 1.00 78.94 259 ILE A C 1
ATOM 1917 O O . ILE A 1 259 ? 19.693 16.142 -2.182 1.00 78.94 259 ILE A O 1
ATOM 1921 N N . ALA A 1 260 ? 20.495 15.448 -4.169 1.00 80.19 260 ALA A N 1
ATOM 1922 C CA . ALA A 1 260 ? 21.064 16.736 -4.557 1.00 80.19 260 ALA A CA 1
ATOM 1923 C C . ALA A 1 260 ? 19.979 17.818 -4.694 1.00 80.19 260 ALA A C 1
ATOM 1925 O O . ALA A 1 260 ? 20.112 18.907 -4.128 1.00 80.19 260 ALA A O 1
ATOM 1926 N N . GLN A 1 261 ? 18.861 17.507 -5.359 1.00 74.81 261 GLN A N 1
ATOM 1927 C CA . GLN A 1 261 ? 17.717 18.419 -5.489 1.00 74.81 261 GLN A CA 1
ATOM 1928 C C . GLN A 1 261 ? 17.061 18.735 -4.137 1.00 74.81 261 GLN A C 1
ATOM 1930 O O . GLN A 1 261 ? 16.683 19.881 -3.878 1.00 74.81 261 GLN A O 1
ATOM 1935 N N . GLY A 1 262 ? 16.939 17.740 -3.254 1.00 66.50 262 GLY A N 1
ATOM 1936 C CA . GLY A 1 262 ? 16.409 17.916 -1.901 1.00 66.50 262 GLY A CA 1
ATOM 1937 C C . GLY A 1 262 ? 17.306 18.781 -1.012 1.00 66.50 262 GLY A C 1
ATOM 1938 O O . GLY A 1 262 ? 16.800 19.563 -0.207 1.00 66.50 262 GLY A O 1
ATOM 1939 N N . SER A 1 263 ? 18.626 18.684 -1.182 1.00 52.44 263 SER A N 1
ATOM 1940 C CA . SER A 1 263 ? 19.610 19.511 -0.472 1.00 52.44 263 SER A CA 1
ATOM 1941 C C . SER A 1 263 ? 19.613 20.954 -0.984 1.00 52.44 263 SER A C 1
ATOM 1943 O O . SER A 1 263 ? 19.624 21.882 -0.181 1.00 52.44 263 SER A O 1
ATOM 1945 N N . ALA A 1 264 ? 19.492 21.159 -2.301 1.00 42.00 264 ALA A N 1
ATOM 1946 C CA . ALA A 1 264 ? 19.398 22.489 -2.907 1.00 42.00 264 ALA A CA 1
ATOM 1947 C C . ALA A 1 264 ? 18.147 23.269 -2.457 1.00 42.00 264 ALA A C 1
ATOM 1949 O O . ALA A 1 264 ? 18.220 24.473 -2.231 1.00 42.00 264 ALA A O 1
ATOM 1950 N N . ARG A 1 265 ? 17.014 22.583 -2.244 1.00 40.47 265 ARG A N 1
ATOM 1951 C CA . ARG A 1 265 ? 15.770 23.191 -1.728 1.00 40.47 265 ARG A CA 1
ATOM 1952 C C . ARG A 1 265 ? 15.809 23.562 -0.239 1.00 40.47 265 ARG A C 1
ATOM 1954 O O . ARG A 1 265 ? 14.895 24.231 0.219 1.00 40.47 265 ARG A O 1
ATOM 1961 N N . LYS A 1 266 ? 16.818 23.118 0.521 1.00 37.00 266 LYS A N 1
ATOM 1962 C CA . LYS A 1 266 ? 17.002 23.467 1.945 1.00 37.00 266 LYS A CA 1
ATOM 1963 C C . LYS A 1 266 ? 17.921 24.679 2.164 1.00 37.00 266 LYS A C 1
ATOM 1965 O O . LYS A 1 266 ? 18.042 25.126 3.299 1.00 37.00 266 LYS A O 1
ATOM 1970 N N . VAL A 1 267 ? 18.586 25.171 1.113 1.00 34.69 267 VAL A N 1
ATOM 1971 C CA . VAL A 1 267 ? 19.538 26.304 1.156 1.00 34.69 267 VAL A CA 1
ATOM 1972 C C . VAL A 1 267 ? 18.898 27.614 0.644 1.00 34.69 267 VAL A C 1
ATOM 1974 O O . VAL A 1 267 ? 19.553 28.653 0.633 1.00 34.69 267 VAL A O 1
ATOM 1977 N N . GLN A 1 268 ? 17.616 27.585 0.259 1.00 28.62 268 GLN A N 1
ATOM 1978 C CA . GLN A 1 268 ? 16.807 28.760 -0.099 1.00 28.62 268 GLN A CA 1
ATOM 1979 C C . GLN A 1 268 ? 15.711 29.023 0.928 1.00 28.62 268 GLN A C 1
ATOM 1981 O O . GLN A 1 268 ? 15.143 28.032 1.442 1.00 28.62 268 GLN A O 1
#

Radius of gyration: 18.56 Å; Cα contacts (8 Å, |Δi|>4): 429; chains: 1; bounding box: 45×45×51 Å

InterPro domains:
  IPR001753 Enoyl-CoA hydratase/isomerase-like domain [PF00378] (12-114)
  IPR029045 ClpP/crotonase-like domain superfamily [SSF52096] (5-266)

pLDDT: mean 90.09, std 11.44, range [28.62, 98.62]

Mean predicted aligned error: 4.84 Å

Solvent-accessible surface area (backbone atoms only — not comparable to full-atom values): 14159 Å² total; per-residue (Å²): 134,81,46,35,49,47,81,50,70,47,97,88,15,41,27,43,38,34,34,44,18,85,97,45,23,43,43,41,61,60,28,42,49,40,44,41,52,52,51,52,51,48,72,71,36,83,71,39,61,21,35,34,40,35,26,49,91,68,23,23,19,57,24,68,33,71,92,50,43,65,47,48,63,73,66,44,66,48,63,58,43,47,47,52,42,50,52,50,66,56,67,46,90,48,42,72,30,77,33,74,52,46,57,77,42,54,50,15,49,33,34,72,52,32,34,19,42,33,69,75,43,38,56,48,34,36,25,28,46,41,19,50,73,53,30,52,46,34,29,70,66,45,59,89,76,53,70,71,59,27,39,74,41,48,75,38,96,76,87,74,56,82,90,47,33,63,60,51,33,52,50,49,16,49,50,53,56,72,64,71,61,82,85,76,40,58,66,76,42,54,92,38,50,62,61,68,72,58,42,50,51,55,50,52,53,47,62,74,72,46,72,100,41,72,38,58,53,50,40,54,50,34,32,48,44,19,68,77,70,32,41,71,54,12,42,54,45,29,50,53,51,26,56,56,28,55,70,31,69,61,13,52,50,32,42,50,52,48,53,52,54,57,52,58,64,70,80,106

Foldseek 3Di:
DAWAWDWDADPVQEIEIETEGPDASADDPRHLVRLLVRLVVLLPDPSHQAYEYAYPDQHRHQYHDLVCLVVVLVVHCRLVSLQSSLVCQQPGPAYYFYLGRHDDDFQQCCVPQQVFGGQNLLLQLVCLQQNLLVSLCCNQVVDDDDDVRCCVRRVDVDDDDNVCRVVVRRVVSVVVSVVVDDDHGSQPRCVRPDDLVVSVVSLVVSVVVGDPGPNSNLSSVLSNQCVVVNSVRSSVSSNVRRSVRSNDPSSVVSSVVVVVVVVVVVVD

Nearest PDB structures (foldseek):
  2wtb-assembly1_A  TM=8.786E-01  e=3.740E-22  Arabidopsis thaliana
  6z5v-assembly2_BBB  TM=8.589E-01  e=4.505E-14  Rattus norvegicus
  3q1t-assembly1_C  TM=7.346E-01  e=1.818E-11  Mycobacterium avium 104
  7m3w-assembly1_B  TM=7.339E-01  e=2.530E-11  Mycobacterium avium subsp. paratuberculosis K-10
  3qk8-assembly1_A  TM=7.331E-01  e=3.332E-11  Mycobacterium marinum M

Sequence (268 aa):
MGGTTTFSVGSDGVAIITINNPPVNSLNSVVLKSLTENFDQALQKDAVKAIVVTGAKGKFSAGYDMNAIDELQEGKAGMQLVHTLSDIMETARKPSVAAINGPALGAGLEVAMFGIIPGGGGTQRLPRLAGLPKAIEMMLKSKPVHGEEAHKFGLVDAIVSEDELLEKARQMALDILASGKPLVSSLKKADKIEPLGKAREILNQARGQAPNLQHIKACLDVIEEGIVWGPDVGLSKEREVFQILLKSDTCKSLVNDFIAQGSARKVQ

Organism: Ambrosia artemisiifolia (NCBI:txid4212)

Secondary structure (DSSP, 8-state):
---EEEEEE-TTSEEEEEEE-TTTT-B-HHHHHHHHHHHHHHHH-TT--EEEEEESSS--B--B-GGGHHHHHTT-THHHHHHHHHHHHHH-SS-EEEE--S-B--TTHHHHHHS---SSSHHHHHHHHH-HHHHHHHHHH-----HHHHHHHTS-S----HHHHHHHHHHHHHHHHHT-PPP--GGG--TTSPPHHHHHHHHHHHHHHS-S-HHHHHHHHHHHHHHHS-HHHH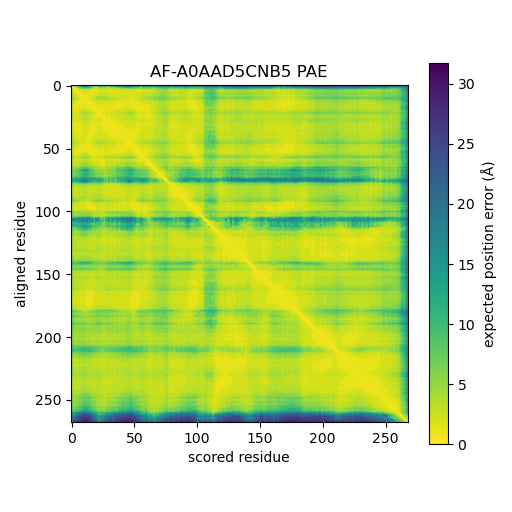HHHHHHHHHHHHTSHHHHHHHHHHHHHHHHTT--